Protein AF-A0A967B4G8-F1 (afdb_monomer)

InterPro domains:
  IPR003646 SH3-like domain, bacterial-type [PF08239] (45-103)
  IPR003646 SH3-like domain, bacterial-type [PS51781] (33-106)
  IPR003646 SH3-like domain, bacterial-type [SM00287] (33-106)
  IPR058593 ARB_07466-like, C-terminal domain [PF26571] (144-253)

Structure (mmCIF, N/CA/C/O backbone):
data_AF-A0A967B4G8-F1
#
_entry.id   AF-A0A967B4G8-F1
#
loop_
_atom_site.group_PDB
_atom_site.id
_atom_site.type_symbol
_atom_site.label_atom_id
_atom_site.label_alt_id
_atom_site.label_comp_id
_atom_site.label_asym_id
_atom_site.label_entity_id
_atom_site.label_seq_id
_atom_site.pdbx_PDB_ins_code
_atom_site.Cartn_x
_atom_site.Cartn_y
_atom_site.Cartn_z
_atom_site.occupancy
_atom_site.B_iso_or_equiv
_atom_site.auth_seq_id
_atom_site.auth_comp_id
_atom_site.auth_asym_id
_atom_site.auth_atom_id
_atom_site.pdbx_PDB_model_num
ATOM 1 N N . MET A 1 1 ? -25.244 -82.924 38.273 1.00 38.47 1 MET A N 1
ATOM 2 C CA . MET A 1 1 ? -24.419 -83.213 37.078 1.00 38.47 1 MET A CA 1
ATOM 3 C C . MET A 1 1 ? -24.627 -82.095 36.061 1.00 38.47 1 MET A C 1
ATOM 5 O O . MET A 1 1 ? -25.769 -81.715 35.882 1.00 38.47 1 MET A O 1
ATOM 9 N N . ARG A 1 2 ? -23.521 -81.562 35.507 1.00 45.03 2 ARG A N 1
ATOM 10 C CA . ARG A 1 2 ? -23.301 -80.874 34.205 1.00 45.03 2 ARG A CA 1
ATOM 11 C C . ARG A 1 2 ? -24.526 -80.182 33.558 1.00 45.03 2 ARG A C 1
ATOM 13 O O . ARG A 1 2 ? -25.515 -80.826 33.273 1.00 45.03 2 ARG A O 1
ATOM 20 N N . SER A 1 3 ? -24.469 -78.909 33.172 1.00 37.00 3 SER A N 1
ATOM 21 C CA . SER A 1 3 ? -23.565 -78.461 32.108 1.00 37.00 3 SER A CA 1
ATOM 22 C C . SER A 1 3 ? -23.432 -76.934 32.052 1.00 37.00 3 SER A C 1
ATOM 24 O O . SER A 1 3 ? -24.399 -76.193 32.215 1.00 37.00 3 SER A O 1
ATOM 26 N N . ILE A 1 4 ? -22.201 -76.491 31.800 1.00 47.12 4 ILE A N 1
ATOM 27 C CA . ILE A 1 4 ? -21.778 -75.106 31.604 1.00 47.12 4 ILE A CA 1
ATOM 28 C C . ILE A 1 4 ? -21.820 -74.778 30.107 1.00 47.12 4 ILE A C 1
ATOM 30 O O . ILE A 1 4 ? -21.282 -75.523 29.295 1.00 47.12 4 ILE A O 1
ATOM 34 N N . LYS A 1 5 ? -22.430 -73.623 29.813 1.00 46.50 5 LYS A N 1
ATOM 35 C CA . LYS A 1 5 ? -22.153 -72.614 28.770 1.00 46.50 5 LYS A CA 1
ATOM 36 C C . LYS A 1 5 ? -21.350 -73.044 27.532 1.00 46.50 5 LYS A C 1
ATOM 38 O O . LYS A 1 5 ? -20.190 -73.424 27.654 1.00 46.50 5 LYS A O 1
ATOM 43 N N . LYS A 1 6 ? -21.892 -72.714 26.352 1.00 47.84 6 LYS A N 1
ATOM 44 C CA . LYS A 1 6 ? -21.193 -72.015 25.251 1.00 47.84 6 LYS A CA 1
ATOM 45 C C . LYS A 1 6 ? -22.187 -71.737 24.120 1.00 47.84 6 LYS A C 1
ATOM 47 O O . LYS A 1 6 ? -22.587 -72.666 23.431 1.00 47.84 6 LYS A O 1
ATOM 52 N N . THR A 1 7 ? -22.513 -70.468 23.891 1.00 45.28 7 THR A N 1
ATOM 53 C CA . THR A 1 7 ? -23.057 -70.044 22.596 1.00 45.28 7 THR A CA 1
ATOM 54 C C . THR A 1 7 ? -22.181 -68.922 22.068 1.00 45.28 7 THR A C 1
ATOM 56 O O . THR A 1 7 ? -22.032 -67.876 22.699 1.00 45.28 7 THR A O 1
ATOM 59 N N . LEU A 1 8 ? -21.530 -69.237 20.951 1.00 41.16 8 LEU A N 1
ATOM 60 C CA . LEU A 1 8 ? -20.730 -68.362 20.110 1.00 41.16 8 LEU A CA 1
ATOM 61 C C . LEU A 1 8 ? -21.561 -67.165 19.635 1.00 41.16 8 LEU A C 1
ATOM 63 O O . LEU A 1 8 ? -22.723 -67.312 19.261 1.00 41.16 8 LEU A O 1
ATOM 67 N N . ALA A 1 9 ? -20.916 -66.005 19.592 1.00 43.62 9 ALA A N 1
ATOM 68 C CA . ALA A 1 9 ? -21.356 -64.868 18.803 1.00 43.62 9 ALA A CA 1
ATOM 69 C C . ALA A 1 9 ? -21.251 -65.188 17.302 1.00 43.62 9 ALA A C 1
ATOM 71 O O . ALA A 1 9 ? -20.251 -65.766 16.880 1.00 43.62 9 ALA A O 1
ATOM 72 N N . LEU A 1 10 ? -22.215 -64.732 16.499 1.00 34.00 10 LEU A N 1
ATOM 73 C CA . LEU A 1 10 ? -21.935 -64.221 15.159 1.00 34.00 10 LEU A CA 1
ATOM 74 C C . LEU A 1 10 ? -23.014 -63.217 14.727 1.00 34.00 10 LEU A C 1
ATOM 76 O O . LEU A 1 10 ? -24.196 -63.342 15.027 1.00 34.00 10 LEU A O 1
ATOM 80 N N . THR A 1 11 ? -22.514 -62.184 14.075 1.00 43.22 11 THR A N 1
ATOM 81 C CA . THR A 1 11 ? -23.080 -60.893 13.692 1.00 43.22 11 THR A CA 1
ATOM 82 C C . THR A 1 11 ? -24.107 -60.946 12.564 1.00 43.22 11 THR A C 1
ATOM 84 O O . THR A 1 11 ? -23.865 -61.636 11.580 1.00 43.22 11 THR A O 1
ATOM 87 N N . VAL A 1 12 ? -25.111 -60.061 12.604 1.00 38.59 12 VAL A N 1
ATOM 88 C CA . VAL A 1 12 ? -25.602 -59.362 11.401 1.00 38.59 12 VAL A CA 1
ATOM 89 C C . VAL A 1 12 ? -25.871 -57.897 11.750 1.00 38.59 12 VAL A C 1
ATOM 91 O O . VAL A 1 12 ? -26.665 -57.575 12.631 1.00 38.59 12 VAL A O 1
ATOM 94 N N . SER A 1 13 ? -25.156 -57.022 11.049 1.00 45.03 13 SER A N 1
ATOM 95 C CA . SER A 1 13 ? -25.297 -55.572 11.052 1.00 45.03 13 SER A CA 1
ATOM 96 C C . SER A 1 13 ? -26.672 -55.156 10.527 1.00 45.03 13 SER A C 1
ATOM 98 O O . SER A 1 13 ? -27.013 -55.446 9.384 1.00 45.03 13 SER A O 1
ATOM 100 N N . GLY A 1 14 ? -27.435 -54.429 11.342 1.00 34.59 14 GLY A N 1
ATOM 101 C CA . GLY A 1 14 ? -28.634 -53.707 10.924 1.00 34.59 14 GLY A CA 1
ATOM 102 C C . GLY A 1 14 ? -28.467 -52.231 11.261 1.00 34.59 14 GLY A C 1
ATOM 103 O O . GLY A 1 14 ? -28.489 -51.856 12.431 1.00 34.59 14 GLY A O 1
ATOM 104 N N . ALA A 1 15 ? -28.246 -51.402 10.242 1.00 41.59 15 ALA A N 1
ATOM 105 C CA . ALA A 1 15 ? -28.186 -49.954 10.376 1.00 41.59 15 ALA A CA 1
ATOM 106 C C . ALA A 1 15 ? -29.565 -49.415 10.791 1.00 41.59 15 ALA A C 1
ATOM 108 O O . ALA A 1 15 ? -30.517 -49.465 10.015 1.00 41.59 15 ALA A O 1
ATOM 109 N N . ALA A 1 16 ? -29.669 -48.891 12.012 1.00 40.31 16 ALA A N 1
ATOM 110 C CA . ALA A 1 16 ? -30.830 -48.125 12.437 1.00 40.31 16 ALA A CA 1
ATOM 111 C C . ALA A 1 16 ? -30.715 -46.702 11.875 1.00 40.31 16 ALA A C 1
ATOM 113 O O . ALA A 1 16 ? -29.896 -45.899 12.326 1.00 40.31 16 ALA A O 1
ATOM 114 N N . VAL A 1 17 ? -31.544 -46.394 10.877 1.00 41.72 17 VAL A N 1
ATOM 115 C CA . VAL A 1 17 ? -31.813 -45.019 10.454 1.00 41.72 17 VAL A CA 1
ATOM 116 C C . VAL A 1 17 ? -32.619 -44.358 11.567 1.00 41.72 17 VAL A C 1
ATOM 118 O O . VAL A 1 17 ? -33.819 -44.582 11.699 1.00 41.72 17 VAL A O 1
ATOM 121 N N . VAL A 1 18 ? -31.953 -43.554 12.393 1.00 42.25 18 VAL A N 1
ATOM 122 C CA . VAL A 1 18 ? -32.632 -42.646 13.319 1.00 42.25 18 VAL A CA 1
ATOM 123 C C . VAL A 1 18 ? -32.950 -41.369 12.550 1.00 42.25 18 VAL A C 1
ATOM 125 O O . VAL A 1 18 ? -32.092 -40.509 12.355 1.00 42.25 18 VAL A O 1
ATOM 128 N N . THR A 1 19 ? -34.198 -41.233 12.108 1.00 46.41 19 THR A N 1
ATOM 129 C CA . THR A 1 19 ? -34.785 -39.941 11.738 1.00 46.41 19 THR A CA 1
ATOM 130 C C . THR A 1 19 ? -34.973 -39.113 13.006 1.00 46.41 19 THR A C 1
ATOM 132 O O . THR A 1 19 ? -36.032 -39.124 13.628 1.00 46.41 19 THR A O 1
ATOM 135 N N . GLY A 1 20 ? -33.912 -38.420 13.410 1.00 39.16 20 GLY A N 1
ATOM 136 C CA . GLY A 1 20 ? -33.937 -37.377 14.426 1.00 39.16 20 GLY A CA 1
ATOM 137 C C . GLY A 1 20 ? -33.528 -36.068 13.774 1.00 39.16 20 GLY A C 1
ATOM 138 O O . GLY A 1 20 ? -32.352 -35.867 13.481 1.00 39.16 20 GLY A O 1
ATOM 139 N N . GLY A 1 21 ? -34.502 -35.195 13.517 1.00 42.53 21 GLY A N 1
ATOM 140 C CA . GLY A 1 21 ? -34.266 -33.835 13.052 1.00 42.53 21 GLY A CA 1
ATOM 141 C C . GLY A 1 21 ? -33.498 -33.042 14.103 1.00 42.53 21 GLY A C 1
ATOM 142 O O . GLY A 1 21 ? -34.086 -32.366 14.940 1.00 42.53 21 GLY A O 1
ATOM 143 N N . ILE A 1 22 ? -32.172 -33.105 14.046 1.00 45.44 22 ILE A N 1
ATOM 144 C CA . ILE A 1 22 ? -31.335 -32.035 14.564 1.00 45.44 22 ILE A CA 1
ATOM 145 C C . ILE A 1 22 ? -31.568 -30.842 13.647 1.00 45.44 22 ILE A C 1
ATOM 147 O O . ILE A 1 22 ? -31.036 -30.766 12.541 1.00 45.44 22 ILE A O 1
ATOM 151 N N . VAL A 1 23 ? -32.382 -29.896 14.112 1.00 42.31 23 VAL A N 1
ATOM 152 C CA . VAL A 1 23 ? -32.256 -28.510 13.674 1.00 42.31 23 VAL A CA 1
ATOM 153 C C . VAL A 1 23 ? -30.869 -28.088 14.142 1.00 42.31 23 VAL A C 1
ATOM 155 O O . VAL A 1 23 ? -30.682 -27.599 15.255 1.00 42.31 23 VAL A O 1
ATOM 158 N N . GLY A 1 24 ? -29.866 -28.379 13.315 1.00 35.72 24 GLY A N 1
ATOM 159 C CA . GLY A 1 24 ? -28.578 -27.731 13.382 1.00 35.72 24 GLY A CA 1
ATOM 160 C C . GLY A 1 24 ? -28.852 -26.265 13.124 1.00 35.72 24 GLY A C 1
ATOM 161 O O . GLY A 1 24 ? -28.840 -25.806 11.988 1.00 35.72 24 GLY A O 1
ATOM 162 N N . VAL A 1 25 ? -29.158 -25.520 14.184 1.00 35.69 25 VAL A N 1
ATOM 163 C CA . VAL A 1 25 ? -28.784 -24.119 14.211 1.00 35.69 25 VAL A CA 1
ATOM 164 C C . VAL A 1 25 ? -27.275 -24.143 14.063 1.00 35.69 25 VAL A C 1
ATOM 166 O O . VAL A 1 25 ? -26.545 -24.345 15.033 1.00 35.69 25 VAL A O 1
ATOM 169 N N . ASP A 1 26 ? -26.821 -24.016 12.818 1.00 34.03 26 ASP A N 1
ATOM 170 C CA . ASP A 1 26 ? -25.484 -23.563 12.504 1.00 34.03 26 ASP A CA 1
ATOM 171 C C . ASP A 1 26 ? -25.330 -22.246 13.260 1.00 34.03 26 ASP A C 1
ATOM 173 O O . ASP A 1 26 ? -25.699 -21.165 12.795 1.00 34.03 26 ASP A O 1
ATOM 177 N N . MET A 1 27 ? -24.837 -22.340 14.494 1.00 35.19 27 MET A N 1
ATOM 178 C CA . MET A 1 27 ? -24.219 -21.238 15.195 1.00 35.19 27 MET A CA 1
ATOM 179 C C . MET A 1 27 ? -23.031 -20.896 14.320 1.00 35.19 27 MET A C 1
ATOM 181 O O . MET A 1 27 ? -21.948 -21.449 14.498 1.00 35.19 27 MET A O 1
ATOM 185 N N . ALA A 1 28 ? -23.277 -20.054 13.315 1.00 35.66 28 ALA A N 1
ATOM 186 C CA . ALA A 1 28 ? -22.270 -19.499 12.447 1.00 35.66 28 ALA A CA 1
ATOM 187 C C . ALA A 1 28 ? -21.226 -18.907 13.382 1.00 35.66 28 ALA A C 1
ATOM 189 O O . ALA A 1 28 ? -21.419 -17.833 13.959 1.00 35.66 28 ALA A O 1
ATOM 190 N N . THR A 1 29 ? -20.146 -19.655 13.601 1.00 38.34 29 THR A N 1
ATOM 191 C CA . THR A 1 29 ? -18.985 -19.176 14.321 1.00 38.34 29 THR A CA 1
ATOM 192 C C . THR A 1 29 ? -18.537 -17.999 13.490 1.00 38.34 29 THR A C 1
ATOM 194 O O . THR A 1 29 ? -18.081 -18.129 12.356 1.00 38.34 29 THR A O 1
ATOM 197 N N . SER A 1 30 ? -18.852 -16.808 13.991 1.00 45.19 30 SER A N 1
ATOM 198 C CA . SER A 1 30 ? -18.597 -15.570 13.291 1.00 45.19 30 SER A CA 1
ATOM 199 C C . SER A 1 30 ? -17.095 -15.510 13.075 1.00 45.19 30 SER A C 1
ATOM 201 O O . SER A 1 30 ? -16.360 -15.200 14.012 1.00 45.19 30 SER A O 1
ATOM 203 N N . GLN A 1 31 ? -16.661 -15.875 11.867 1.00 42.78 31 GLN A N 1
ATOM 204 C CA . GLN A 1 31 ? -15.260 -15.901 11.481 1.00 42.78 31 GLN A CA 1
ATOM 205 C C . GLN A 1 31 ? -14.638 -14.570 11.893 1.00 42.78 31 GLN A C 1
ATOM 207 O O . GLN A 1 31 ? -15.185 -13.498 11.595 1.00 42.78 31 GLN A O 1
ATOM 212 N N . ALA A 1 32 ? -13.544 -14.658 12.649 1.00 51.09 32 ALA A N 1
ATOM 213 C CA . ALA A 1 32 ? -12.793 -13.505 13.101 1.00 51.09 32 ALA A CA 1
ATOM 214 C C . ALA A 1 32 ? -12.441 -12.638 11.898 1.00 51.09 32 ALA A C 1
ATOM 216 O O . ALA A 1 32 ? -11.832 -13.097 10.934 1.00 51.09 32 ALA A O 1
ATOM 217 N N . ALA A 1 33 ? -12.841 -11.377 11.945 1.00 63.97 33 ALA A N 1
ATOM 218 C CA . ALA A 1 33 ? -12.753 -10.494 10.802 1.00 63.97 33 ALA A CA 1
ATOM 219 C C . ALA A 1 33 ? -11.432 -9.690 10.798 1.00 63.97 33 ALA A C 1
ATOM 221 O O . ALA A 1 33 ? -11.273 -8.756 10.011 1.00 63.97 33 ALA A O 1
ATOM 222 N N . GLY A 1 34 ? -10.483 -10.057 11.668 1.00 76.12 34 GLY A N 1
ATOM 223 C CA . GLY A 1 34 ? -9.170 -9.442 11.813 1.00 76.12 34 GLY A CA 1
ATOM 224 C C . GLY A 1 34 ? -8.487 -9.773 13.142 1.00 76.12 34 GLY A C 1
ATOM 225 O O . GLY A 1 34 ? -9.066 -10.420 14.015 1.00 76.12 34 GLY A O 1
ATOM 226 N N . SER A 1 35 ? -7.262 -9.281 13.321 1.00 82.75 35 SER A N 1
ATOM 227 C CA . SER A 1 35 ? -6.535 -9.321 14.594 1.00 82.75 35 SER A CA 1
ATOM 228 C C . SER A 1 35 ? -5.819 -7.997 14.849 1.00 82.75 35 SER A C 1
ATOM 230 O O . SER A 1 35 ? -5.481 -7.286 13.904 1.00 82.75 35 SER A O 1
ATOM 232 N N . GLY A 1 36 ? -5.539 -7.695 16.112 1.00 83.94 36 GLY A N 1
ATOM 233 C CA . GLY A 1 36 ? -4.737 -6.542 16.513 1.00 83.94 36 GLY A CA 1
ATOM 234 C C . GLY A 1 36 ? -3.874 -6.842 17.733 1.00 83.94 36 GLY A C 1
ATOM 235 O O . GLY A 1 36 ? -4.050 -7.865 18.392 1.00 83.94 36 GLY A O 1
ATOM 236 N N . THR A 1 37 ? -2.943 -5.945 18.039 1.00 88.31 37 THR A N 1
ATOM 237 C CA . THR A 1 37 ? -2.074 -6.042 19.219 1.00 88.31 37 THR A CA 1
ATOM 238 C C . THR A 1 37 ? -2.326 -4.854 20.133 1.00 88.31 37 THR A C 1
ATOM 240 O O . THR A 1 37 ? -2.260 -3.709 19.688 1.00 88.31 37 THR A O 1
ATOM 243 N N . VAL A 1 38 ? -2.593 -5.107 21.414 1.00 91.12 38 VAL A N 1
ATOM 244 C CA . VAL A 1 38 ? -2.814 -4.055 22.414 1.00 91.12 38 VAL A CA 1
ATOM 245 C C . VAL A 1 38 ? -1.572 -3.175 22.525 1.00 91.12 38 VAL A C 1
ATOM 247 O O . VAL A 1 38 ? -0.470 -3.649 22.800 1.00 91.12 38 VAL A O 1
ATOM 250 N N . HIS A 1 39 ? -1.763 -1.879 22.323 1.00 86.06 39 HIS A N 1
ATOM 251 C CA . HIS A 1 39 ? -0.730 -0.863 22.383 1.00 86.06 39 HIS A CA 1
ATOM 252 C C . HIS A 1 39 ? -1.182 0.233 23.345 1.00 86.06 39 HIS A C 1
ATOM 254 O O . HIS A 1 39 ? -2.075 1.017 23.044 1.00 86.06 39 HIS A O 1
ATOM 260 N N . THR A 1 40 ? -0.585 0.258 24.531 1.00 84.88 40 THR A N 1
ATOM 261 C CA . THR A 1 40 ? -0.918 1.160 25.640 1.00 84.88 40 THR A CA 1
ATOM 262 C C . THR A 1 40 ? 0.333 1.867 26.151 1.00 84.88 40 THR A C 1
ATOM 264 O O . THR A 1 40 ? 1.463 1.388 25.996 1.00 84.88 40 THR A O 1
ATOM 267 N N . VAL A 1 41 ? 0.132 3.045 26.747 1.00 77.44 41 VAL A N 1
ATOM 268 C CA . VAL A 1 41 ? 1.190 3.742 27.499 1.00 77.44 41 VAL A CA 1
ATOM 269 C C . VAL A 1 41 ? 1.237 3.261 28.945 1.00 77.44 41 VAL A C 1
ATOM 271 O O . VAL A 1 41 ? 2.319 3.117 29.501 1.00 77.44 41 VAL A O 1
ATOM 274 N N . ARG A 1 42 ? 0.076 2.964 29.538 1.00 83.38 42 ARG A N 1
ATOM 275 C CA . ARG A 1 42 ? -0.047 2.363 30.868 1.00 83.38 42 ARG A CA 1
ATOM 276 C C . ARG A 1 42 ? -0.904 1.115 30.780 1.00 83.38 42 ARG A C 1
ATOM 278 O O . ARG A 1 42 ? -1.938 1.132 30.112 1.00 83.38 42 ARG A O 1
ATOM 285 N N . ASP A 1 43 ? -0.463 0.068 31.461 1.00 82.19 43 ASP A N 1
ATOM 286 C CA . ASP A 1 43 ? -1.203 -1.180 31.559 1.00 82.19 43 ASP A CA 1
ATOM 287 C C . ASP A 1 43 ? -2.104 -1.224 32.793 1.00 82.19 43 ASP A C 1
ATOM 289 O O . ASP A 1 43 ? -1.748 -0.648 33.823 1.00 82.19 43 ASP A O 1
ATOM 293 N N . PRO A 1 44 ? -3.235 -1.950 32.714 1.00 90.19 44 PRO A N 1
ATOM 294 C CA . PRO A 1 44 ? -3.766 -2.648 31.532 1.00 90.19 44 PRO A CA 1
ATOM 295 C C . PRO A 1 44 ? -4.753 -1.802 30.692 1.00 90.19 44 PRO A C 1
ATOM 297 O O . PRO A 1 44 ? -5.356 -0.848 31.181 1.00 90.19 44 PRO A O 1
ATOM 300 N N . LEU A 1 45 ? -5.015 -2.212 29.442 1.00 94.88 45 LEU A N 1
ATOM 301 C CA . LEU A 1 45 ? -6.160 -1.739 28.653 1.00 94.88 45 LEU A CA 1
ATOM 302 C C . LEU A 1 45 ? -7.462 -2.339 29.199 1.00 94.88 45 LEU A C 1
ATOM 304 O O . LEU A 1 45 ? -7.649 -3.556 29.173 1.00 94.88 45 LEU A O 1
ATOM 308 N N . THR A 1 46 ? -8.395 -1.500 29.649 1.00 97.00 46 THR A N 1
ATOM 309 C CA . THR A 1 46 ? -9.712 -1.961 30.112 1.00 97.00 46 THR A CA 1
ATOM 310 C C . THR A 1 46 ? -10.581 -2.466 28.955 1.00 97.00 46 THR A C 1
ATOM 312 O O . THR A 1 46 ? -10.830 -1.737 27.994 1.00 97.00 46 THR A O 1
ATOM 315 N N . VAL A 1 47 ? -11.133 -3.673 29.099 1.00 97.88 47 VAL A N 1
ATOM 316 C CA . VAL A 1 47 ? -12.173 -4.222 28.217 1.00 97.88 47 VAL A CA 1
ATOM 317 C C . VAL A 1 47 ? -13.543 -3.784 28.728 1.00 97.88 47 VAL A C 1
ATOM 319 O O . VAL A 1 47 ? -13.856 -3.920 29.911 1.00 97.88 47 VAL A O 1
ATOM 322 N N . ARG A 1 48 ? -14.373 -3.257 27.833 1.00 98.31 48 ARG A N 1
ATOM 323 C CA . ARG A 1 48 ? -15.663 -2.626 28.122 1.00 98.31 48 ARG A CA 1
ATOM 324 C C . ARG A 1 48 ? -16.831 -3.470 27.615 1.00 98.31 48 ARG A C 1
ATOM 326 O O . ARG A 1 48 ? -16.715 -4.148 26.597 1.00 98.31 48 ARG A O 1
ATOM 333 N N . ALA A 1 49 ? -17.965 -3.417 28.313 1.00 95.56 49 ALA A N 1
ATOM 334 C CA . ALA A 1 49 ? -19.177 -4.146 27.928 1.00 95.56 49 ALA A CA 1
ATOM 335 C C . ALA A 1 49 ? -19.835 -3.598 26.646 1.00 95.56 49 ALA A C 1
ATOM 337 O O . ALA A 1 49 ? -20.489 -4.335 25.908 1.00 95.56 49 ALA A O 1
ATOM 338 N N . LYS A 1 50 ? -19.668 -2.296 26.390 1.00 96.12 50 LYS A N 1
ATOM 339 C CA . LYS A 1 50 ? -20.203 -1.548 25.240 1.00 96.12 50 LYS A CA 1
ATOM 340 C C . LYS A 1 50 ? -19.100 -0.637 24.665 1.00 96.12 50 LYS A C 1
ATOM 342 O O . LYS A 1 50 ? -18.107 -0.410 25.357 1.00 96.12 50 LYS A O 1
ATOM 347 N N . PRO A 1 51 ? -19.248 -0.080 23.445 1.00 96.25 51 PRO A N 1
ATOM 348 C CA . PRO A 1 51 ? -18.244 0.792 22.821 1.00 96.25 51 PRO A CA 1
ATOM 349 C C . PRO A 1 51 ? -18.205 2.212 23.436 1.00 96.25 51 PRO A C 1
ATOM 351 O O . PRO A 1 51 ? -18.436 3.228 22.782 1.00 96.25 51 PRO A O 1
ATOM 354 N N . THR A 1 52 ? -17.962 2.283 24.742 1.00 96.31 52 THR A N 1
ATOM 355 C CA . THR A 1 52 ? -17.830 3.512 25.534 1.00 96.31 52 THR A CA 1
ATOM 356 C C . THR A 1 52 ? -17.066 3.219 26.824 1.00 96.31 52 THR A C 1
ATOM 358 O O . THR A 1 52 ? -17.234 2.157 27.437 1.00 96.31 52 THR A O 1
ATOM 361 N N . THR A 1 53 ? -16.243 4.173 27.264 1.00 96.00 53 THR A N 1
ATOM 362 C CA . THR A 1 53 ? -15.495 4.089 28.525 1.00 96.00 53 THR A CA 1
ATOM 363 C C . THR A 1 53 ? -16.398 4.207 29.752 1.00 96.00 53 THR A C 1
ATOM 365 O O . THR A 1 53 ? -15.999 3.756 30.820 1.00 96.00 53 THR A O 1
ATOM 368 N N . HIS A 1 54 ? -17.624 4.719 29.603 1.00 96.25 54 HIS A N 1
ATOM 369 C CA . HIS A 1 54 ? -18.624 4.782 30.676 1.00 96.25 54 HIS A CA 1
ATOM 370 C C . HIS A 1 54 ? -19.319 3.443 30.938 1.00 96.25 54 HIS A C 1
ATOM 372 O O . HIS A 1 54 ? -20.010 3.284 31.940 1.00 96.25 54 HIS A O 1
ATOM 378 N N . SER A 1 55 ? -19.156 2.460 30.050 1.00 97.06 55 SER A N 1
ATOM 379 C CA . SER A 1 55 ? -19.733 1.139 30.279 1.00 97.06 55 SER A CA 1
ATOM 380 C C . SER A 1 55 ? -18.901 0.318 31.262 1.00 97.06 55 SER A C 1
ATOM 382 O O . SER A 1 55 ? -17.694 0.532 31.443 1.00 97.06 55 SER A O 1
ATOM 384 N N . ARG A 1 56 ? -19.572 -0.665 31.870 1.00 97.12 56 ARG A N 1
ATOM 385 C CA . ARG A 1 56 ? -18.983 -1.612 32.816 1.00 97.12 56 ARG A CA 1
ATOM 386 C C . ARG A 1 56 ? -17.683 -2.207 32.266 1.00 97.12 56 ARG A C 1
ATOM 388 O O . ARG A 1 56 ? -17.637 -2.665 31.121 1.00 97.12 56 ARG A O 1
ATOM 395 N N . ALA A 1 57 ? -16.642 -2.209 33.095 1.00 97.69 57 ALA A N 1
ATOM 396 C CA . ALA A 1 57 ? -15.420 -2.951 32.826 1.00 97.69 57 ALA A CA 1
ATOM 397 C C . ALA A 1 57 ? -15.700 -4.455 32.969 1.00 97.69 57 ALA A C 1
ATOM 399 O O . ALA A 1 57 ? -16.276 -4.891 33.962 1.00 97.69 57 ALA A O 1
ATOM 400 N N . VAL A 1 58 ? -15.323 -5.239 31.963 1.00 96.69 58 VAL A N 1
ATOM 401 C CA . VAL A 1 58 ? -15.564 -6.696 31.893 1.00 96.69 58 VAL A CA 1
ATOM 402 C C . VAL A 1 58 ? -14.269 -7.493 31.722 1.00 96.69 58 VAL A C 1
ATOM 404 O O . VAL A 1 58 ? -14.295 -8.697 31.477 1.00 96.69 58 VAL A O 1
ATOM 407 N N . GLY A 1 59 ? -13.124 -6.817 31.807 1.00 96.75 59 GLY A N 1
ATOM 408 C CA . GLY A 1 59 ? -11.810 -7.433 31.722 1.00 96.75 59 GLY A CA 1
ATOM 409 C C . GLY A 1 59 ? -10.699 -6.410 31.528 1.00 96.75 59 GLY A C 1
ATOM 410 O O . GLY A 1 59 ? -10.931 -5.199 31.493 1.00 96.75 59 GLY A O 1
ATOM 411 N N . ALA A 1 60 ? -9.487 -6.923 31.366 1.00 96.12 60 ALA A N 1
ATOM 412 C CA . ALA A 1 60 ? -8.274 -6.146 31.183 1.00 96.12 60 ALA A CA 1
ATOM 413 C C . ALA A 1 60 ? -7.311 -6.908 30.260 1.00 96.12 60 ALA A C 1
ATOM 415 O O . ALA A 1 60 ? -7.267 -8.137 30.300 1.00 96.12 60 ALA A O 1
ATOM 416 N N . LEU A 1 61 ? -6.556 -6.190 29.429 1.00 95.50 61 LEU A N 1
ATOM 417 C CA . LEU A 1 61 ? -5.528 -6.747 28.546 1.00 95.50 61 LEU A CA 1
ATOM 418 C C . LEU A 1 61 ? -4.205 -6.017 28.775 1.00 95.50 61 LEU A C 1
ATOM 420 O O . LEU A 1 61 ? -4.185 -4.793 28.869 1.00 95.50 61 LEU A O 1
ATOM 424 N N . ARG A 1 62 ? -3.096 -6.753 28.845 1.00 94.81 62 ARG A N 1
ATOM 425 C CA . ARG A 1 62 ? -1.750 -6.166 28.959 1.00 94.81 62 ARG A CA 1
ATOM 426 C C . ARG A 1 62 ? -1.257 -5.663 27.601 1.00 94.81 62 ARG A C 1
ATOM 428 O O . ARG A 1 62 ? -1.705 -6.163 26.561 1.00 94.81 62 ARG A O 1
ATOM 435 N N . LYS A 1 63 ? -0.299 -4.740 27.587 1.00 90.00 63 LYS A N 1
ATOM 436 C CA . LYS A 1 63 ? 0.425 -4.334 26.380 1.00 90.00 63 LYS A CA 1
ATOM 437 C C . LYS A 1 63 ? 1.000 -5.553 25.668 1.00 90.00 63 LYS A C 1
ATOM 439 O O . LYS A 1 63 ? 1.467 -6.496 26.299 1.00 90.00 63 LYS A O 1
ATOM 444 N N . GLY A 1 64 ? 0.945 -5.546 24.341 1.00 83.00 64 GLY A N 1
ATOM 445 C CA . GLY A 1 64 ? 1.424 -6.648 23.509 1.00 83.00 64 GLY A CA 1
ATOM 446 C C . GLY A 1 64 ? 0.452 -7.826 23.394 1.00 83.00 64 GLY A C 1
ATOM 447 O O . GLY A 1 64 ? 0.684 -8.706 22.568 1.00 83.00 64 GLY A O 1
ATOM 448 N 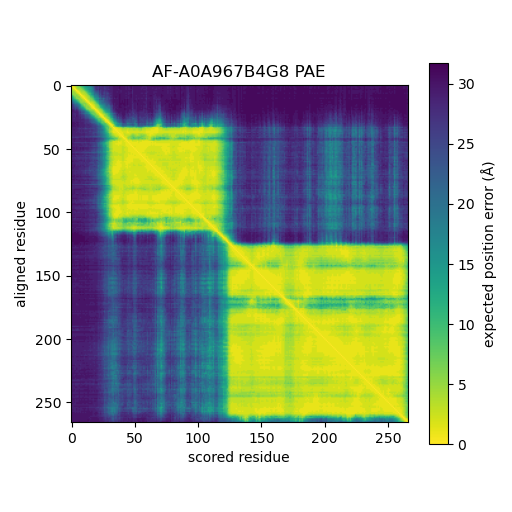N . THR A 1 65 ? -0.655 -7.845 24.149 1.00 89.50 65 THR A N 1
ATOM 449 C CA . THR A 1 65 ? -1.667 -8.905 24.014 1.00 89.50 65 THR A CA 1
ATOM 450 C C . THR A 1 65 ? -2.251 -8.888 22.603 1.00 89.50 65 THR A C 1
ATOM 452 O O . THR A 1 65 ? -2.745 -7.855 22.147 1.00 89.50 65 THR A O 1
ATOM 455 N N . LYS A 1 66 ? -2.226 -10.032 21.915 1.00 85.56 66 LYS A N 1
ATOM 456 C CA . LYS A 1 66 ? -2.918 -10.199 20.633 1.00 85.56 66 LYS A CA 1
ATOM 457 C C . LYS A 1 66 ? -4.409 -10.419 20.876 1.00 85.56 66 LYS A C 1
ATOM 459 O O . LYS A 1 66 ? -4.789 -1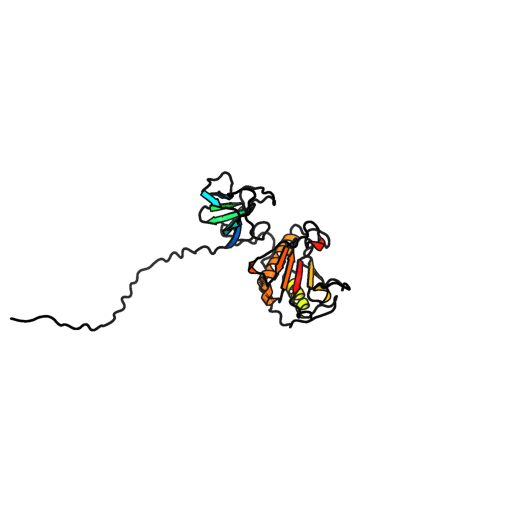1.236 21.710 1.00 85.56 66 LYS A O 1
ATOM 464 N N . VAL A 1 67 ? -5.246 -9.702 20.135 1.00 87.75 67 VAL A N 1
ATOM 465 C CA . VAL A 1 67 ? -6.705 -9.818 20.182 1.00 87.75 67 VAL A CA 1
ATOM 466 C C . VAL A 1 67 ? -7.262 -10.215 18.828 1.00 87.75 67 VAL A C 1
ATOM 468 O O . VAL A 1 67 ? -6.861 -9.696 17.786 1.00 87.75 67 VAL A O 1
ATOM 471 N N . THR A 1 68 ? -8.237 -11.112 18.863 1.00 85.31 68 THR A N 1
ATOM 472 C CA . THR A 1 68 ? -9.107 -11.413 17.730 1.00 85.31 68 THR A CA 1
ATOM 473 C C . THR A 1 68 ? -10.178 -10.332 17.632 1.00 85.31 68 THR A C 1
ATOM 475 O O . THR A 1 68 ? -10.828 -10.028 18.630 1.00 85.31 68 THR A O 1
ATOM 478 N N . ILE A 1 69 ? -10.378 -9.755 16.447 1.00 88.19 69 ILE A N 1
ATOM 479 C CA . ILE A 1 69 ? -11.351 -8.683 16.208 1.00 88.19 69 ILE A CA 1
ATOM 480 C C . ILE A 1 69 ? -12.468 -9.230 15.323 1.00 88.19 69 ILE A C 1
ATOM 482 O O . ILE A 1 69 ? -12.280 -9.520 14.143 1.00 88.19 69 ILE A O 1
ATOM 486 N N . TYR A 1 70 ? -13.655 -9.378 15.902 1.00 82.62 70 TYR A N 1
ATOM 487 C CA . TYR A 1 70 ? -14.817 -9.948 15.220 1.00 82.62 70 TYR A CA 1
ATOM 488 C C . TYR A 1 70 ? -15.508 -8.938 14.302 1.00 82.62 70 TYR A C 1
ATOM 490 O O . TYR A 1 70 ? -16.053 -9.308 13.263 1.00 82.62 70 TYR A O 1
ATOM 498 N N . CYS A 1 71 ? -15.519 -7.670 14.707 1.00 85.12 71 CYS A N 1
ATOM 499 C CA . CYS A 1 71 ? -16.116 -6.553 13.984 1.00 85.12 71 CYS A CA 1
ATOM 500 C C . CYS A 1 71 ? -15.758 -5.234 14.684 1.00 85.12 71 CYS A C 1
ATOM 502 O O . CYS A 1 71 ? -15.256 -5.235 15.810 1.00 85.12 71 CYS A O 1
ATOM 504 N N . GLN A 1 72 ? -16.052 -4.110 14.035 1.00 88.69 72 GLN A N 1
ATOM 505 C CA . GLN A 1 72 ? -15.856 -2.768 14.580 1.00 88.69 72 GLN A CA 1
ATOM 506 C C . GLN A 1 72 ? -17.174 -2.000 14.690 1.00 88.69 72 GLN A C 1
ATOM 508 O O . GLN A 1 72 ? -18.116 -2.227 13.934 1.00 88.69 72 GLN A O 1
ATOM 513 N N . GLN A 1 73 ? -17.254 -1.059 15.626 1.00 90.00 73 GLN A N 1
ATOM 514 C CA . GLN A 1 73 ? -18.417 -0.185 15.780 1.00 90.00 73 GLN A CA 1
ATOM 515 C C . GLN A 1 73 ? -17.986 1.231 16.162 1.00 90.00 73 GLN A C 1
ATOM 517 O O . GLN A 1 73 ? -16.975 1.425 16.836 1.00 90.00 73 GLN A O 1
ATOM 522 N N . ARG A 1 74 ? -18.748 2.237 15.714 1.00 90.75 74 ARG A N 1
ATOM 523 C CA . ARG A 1 74 ? -18.591 3.608 16.210 1.00 90.75 74 ARG A CA 1
ATOM 524 C C . ARG A 1 74 ? -19.111 3.694 17.645 1.00 90.75 74 ARG A C 1
ATOM 526 O O . ARG A 1 74 ? -20.169 3.160 17.963 1.00 90.75 74 ARG A O 1
ATOM 533 N N . GLY A 1 75 ? -18.369 4.391 18.487 1.00 91.69 75 GLY A N 1
ATOM 534 C CA . GLY A 1 75 ? -18.715 4.639 19.876 1.00 91.69 75 GLY A CA 1
ATOM 535 C C . GLY A 1 75 ? -18.118 5.949 20.362 1.00 91.69 75 GLY A C 1
ATOM 536 O O . GLY A 1 75 ? -17.787 6.831 19.566 1.00 91.69 75 GLY A O 1
ATOM 537 N N . GLN A 1 76 ? -17.947 6.064 21.676 1.00 96.44 76 GLN A N 1
ATOM 538 C CA . GLN A 1 76 ? -17.330 7.242 22.282 1.00 96.44 76 GLN A CA 1
ATOM 539 C C . GLN A 1 76 ? -15.949 7.524 21.674 1.00 96.44 76 GLN A C 1
ATOM 541 O O . GLN A 1 76 ? -15.157 6.601 21.467 1.00 96.44 76 GLN A O 1
ATOM 546 N N . ARG A 1 77 ? -15.642 8.804 21.426 1.00 92.88 77 ARG A N 1
ATOM 547 C CA . ARG A 1 77 ? -14.303 9.232 21.010 1.00 92.88 77 ARG A CA 1
ATOM 548 C C . ARG A 1 77 ? -13.311 8.997 22.146 1.00 92.88 77 ARG A C 1
ATOM 550 O O . ARG A 1 77 ? -13.503 9.501 23.247 1.00 92.88 77 ARG A O 1
ATOM 557 N N . VAL A 1 78 ? -12.236 8.279 21.860 1.00 92.31 78 VAL A N 1
ATOM 558 C CA . VAL A 1 78 ? -11.131 8.039 22.789 1.00 92.31 78 VAL A CA 1
ATOM 559 C C . VAL A 1 78 ? -9.867 8.633 22.191 1.00 92.31 78 VAL A C 1
ATOM 561 O O . VAL A 1 78 ? -9.593 8.457 21.003 1.00 92.31 78 VAL A O 1
ATOM 564 N N . THR A 1 79 ? -9.107 9.347 23.017 1.00 87.31 79 THR A N 1
ATOM 565 C CA . THR A 1 79 ? -7.818 9.934 22.648 1.00 87.31 79 THR A CA 1
ATOM 566 C C . THR A 1 79 ? -6.705 9.142 23.310 1.00 87.31 79 THR A C 1
ATOM 568 O O . THR A 1 79 ? -6.694 8.988 24.527 1.00 87.31 79 THR A O 1
ATOM 571 N N . SER A 1 80 ? -5.770 8.664 22.497 1.00 81.81 80 SER A N 1
ATOM 572 C CA . SER A 1 80 ? -4.494 8.110 22.939 1.00 81.81 80 SER A CA 1
ATOM 573 C C . SER A 1 80 ? -3.353 9.044 22.509 1.00 81.81 80 SER A C 1
ATOM 575 O O . SER A 1 80 ? -3.567 9.924 21.669 1.00 81.81 80 SER A O 1
ATOM 577 N N . PRO A 1 81 ? -2.121 8.819 22.990 1.00 83.12 81 PRO A N 1
ATOM 578 C CA . PRO A 1 81 ? -0.944 9.544 22.504 1.00 83.12 81 PRO A CA 1
ATOM 579 C C . PRO A 1 81 ? -0.652 9.381 21.003 1.00 83.12 81 PRO A C 1
ATOM 581 O O . PRO A 1 81 ? 0.084 10.184 20.442 1.00 83.12 81 PRO A O 1
ATOM 584 N N . TRP A 1 82 ? -1.237 8.384 20.327 1.00 74.31 82 TRP A N 1
ATOM 585 C CA . TRP A 1 82 ? -1.042 8.147 18.884 1.00 74.31 82 TRP A CA 1
ATOM 586 C C . TRP A 1 82 ? -2.179 8.686 18.011 1.00 74.31 82 TRP A C 1
ATOM 588 O O . TRP A 1 82 ? -2.192 8.481 16.793 1.00 74.31 82 TRP A O 1
ATOM 598 N N . GLY A 1 83 ? -3.134 9.377 18.633 1.00 76.94 83 GLY A N 1
ATOM 599 C CA . GLY A 1 83 ? -4.283 9.980 17.981 1.00 76.94 83 GLY A CA 1
ATOM 600 C C . GLY A 1 83 ? -5.598 9.592 18.641 1.00 76.94 83 GLY A C 1
ATOM 601 O O . GLY A 1 83 ? -5.663 8.800 19.587 1.00 76.94 83 GLY A O 1
ATOM 602 N N . SER A 1 84 ? -6.672 10.166 18.111 1.00 84.31 84 SER A N 1
ATOM 603 C CA . SER A 1 84 ? -8.024 9.906 18.582 1.00 84.31 84 SER A CA 1
ATOM 604 C C . SER A 1 84 ? -8.830 9.131 17.555 1.00 84.31 84 SER A C 1
ATOM 606 O O . SER A 1 84 ? -8.697 9.341 16.351 1.00 84.31 84 SER A O 1
ATOM 608 N N . THR A 1 85 ? -9.735 8.292 18.038 1.00 81.56 85 THR A N 1
ATOM 609 C CA . THR A 1 85 ? -10.666 7.543 17.196 1.00 81.56 85 THR A CA 1
ATOM 610 C C . THR A 1 85 ? -12.000 7.383 17.906 1.00 81.56 85 THR A C 1
ATOM 612 O O . THR A 1 85 ? -12.098 7.478 19.127 1.00 81.56 85 THR A O 1
ATOM 615 N N . THR A 1 86 ? -13.049 7.148 17.133 1.00 90.38 86 THR A N 1
ATOM 616 C CA . THR A 1 86 ? -14.360 6.708 17.634 1.00 90.38 86 THR A CA 1
ATOM 617 C C . THR A 1 86 ? -14.600 5.232 17.318 1.00 90.38 86 THR A C 1
ATOM 619 O O . THR A 1 86 ? -15.722 4.761 17.464 1.00 90.38 86 THR A O 1
ATOM 622 N N . TRP A 1 87 ? -13.613 4.525 16.763 1.00 91.38 87 TRP A N 1
ATOM 623 C CA . TRP A 1 87 ? -13.731 3.107 16.442 1.00 91.38 87 TRP A CA 1
ATOM 624 C C . TRP A 1 87 ? -13.456 2.252 17.678 1.00 91.38 87 TRP A C 1
ATOM 626 O O . TRP A 1 87 ? -12.533 2.517 18.446 1.00 91.38 87 TRP A O 1
ATOM 636 N N . TRP A 1 88 ? -14.293 1.238 17.860 1.00 94.44 88 TRP A N 1
ATOM 637 C CA . TRP A 1 88 ? -14.195 0.246 18.919 1.00 94.44 88 TRP A CA 1
ATOM 638 C C . TRP A 1 88 ? -14.188 -1.149 18.306 1.00 94.44 88 TRP A C 1
ATOM 640 O O . TRP A 1 88 ? -15.022 -1.448 17.448 1.00 94.44 88 TRP A O 1
ATOM 650 N N . ASP A 1 89 ? -13.279 -1.994 18.777 1.00 93.81 89 ASP A N 1
ATOM 651 C CA . ASP A 1 89 ? -13.096 -3.368 18.326 1.00 93.81 89 ASP A CA 1
ATOM 652 C C . ASP A 1 89 ? -13.874 -4.322 19.227 1.00 93.81 89 ASP A C 1
ATOM 654 O O . ASP A 1 89 ? -13.681 -4.339 20.448 1.00 93.81 89 ASP A O 1
ATOM 658 N N . LYS A 1 90 ? -14.741 -5.146 18.635 1.00 94.50 90 LYS A N 1
ATOM 659 C CA . LYS A 1 90 ? -15.408 -6.236 19.348 1.00 94.50 90 LYS A CA 1
ATOM 660 C C . LYS A 1 90 ? -14.473 -7.435 19.389 1.00 94.50 90 LYS A C 1
ATOM 662 O O . LYS A 1 90 ? -14.193 -8.039 18.355 1.00 94.50 90 LYS A O 1
ATOM 667 N N . ILE A 1 91 ? -14.035 -7.800 20.588 1.00 94.00 91 ILE A N 1
ATOM 668 C CA . ILE A 1 91 ? -13.071 -8.886 20.832 1.00 94.00 91 ILE A CA 1
ATOM 669 C C . ILE A 1 91 ? -13.717 -10.129 21.462 1.00 94.00 91 ILE A C 1
ATOM 671 O O . ILE A 1 91 ? -13.037 -11.060 21.880 1.00 94.00 91 ILE A O 1
ATOM 675 N N . GLY A 1 92 ? -15.047 -10.136 21.557 1.00 88.56 92 GLY A N 1
ATOM 676 C CA . GLY A 1 92 ? -15.859 -11.247 22.044 1.00 88.56 92 GLY A CA 1
ATOM 677 C C . GLY A 1 92 ? -17.289 -10.800 22.347 1.00 88.56 92 GLY A C 1
ATOM 678 O O . GLY A 1 92 ? -17.652 -9.633 22.155 1.00 88.56 92 GLY A O 1
ATOM 679 N N . THR A 1 93 ? -18.119 -11.717 22.839 1.00 88.50 93 THR A N 1
ATOM 680 C CA . THR A 1 93 ? -19.488 -11.405 23.276 1.00 88.50 93 THR A CA 1
ATOM 681 C C . THR A 1 93 ? -19.457 -10.365 24.393 1.00 88.50 93 THR A C 1
ATOM 683 O O . THR A 1 93 ? -18.882 -10.611 25.448 1.00 88.50 93 THR A O 1
ATOM 686 N N . ASN A 1 94 ? -20.054 -9.192 24.152 1.00 90.38 94 ASN A N 1
ATOM 687 C CA . ASN A 1 94 ? -20.064 -8.053 25.081 1.00 90.38 94 ASN A CA 1
ATOM 688 C C . ASN A 1 94 ? -18.669 -7.632 25.577 1.00 90.38 94 ASN A C 1
ATOM 690 O O . ASN A 1 94 ? -18.515 -7.226 26.726 1.00 90.38 94 ASN A O 1
ATOM 694 N N . ARG A 1 95 ? -17.642 -7.737 24.724 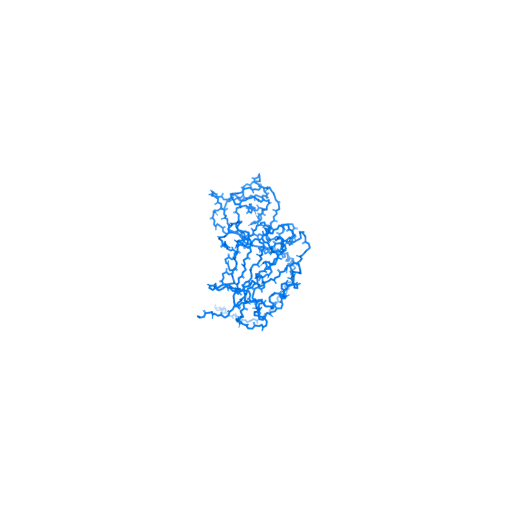1.00 97.06 95 ARG A N 1
ATOM 695 C CA . ARG A 1 95 ? -16.264 -7.340 25.043 1.00 97.06 95 ARG A CA 1
ATOM 696 C C . ARG A 1 95 ? -15.726 -6.415 23.962 1.00 97.06 95 ARG A C 1
ATOM 698 O O . ARG A 1 95 ? -15.591 -6.823 22.809 1.00 97.06 95 ARG A O 1
ATOM 705 N N . TRP A 1 96 ? -15.404 -5.191 24.357 1.00 97.31 96 TRP A N 1
ATOM 706 C CA . TRP A 1 96 ? -14.976 -4.118 23.469 1.00 97.31 96 TRP A CA 1
ATOM 707 C C . TRP A 1 96 ? -13.716 -3.439 23.979 1.00 97.31 96 TRP A C 1
ATOM 709 O O . TRP A 1 96 ? -13.555 -3.231 25.180 1.00 97.31 96 TRP A O 1
ATOM 719 N N . VAL A 1 97 ? -12.851 -3.034 23.062 1.00 96.81 97 VAL A N 1
ATOM 720 C CA . VAL A 1 97 ? -11.709 -2.159 23.343 1.00 96.81 97 VAL A CA 1
ATOM 721 C C . VAL A 1 97 ? -11.689 -1.017 22.338 1.00 96.81 97 VAL A C 1
ATOM 723 O O . VAL A 1 97 ? -12.214 -1.150 21.236 1.00 96.81 97 VAL A O 1
ATOM 726 N N . SER A 1 98 ? -11.142 0.13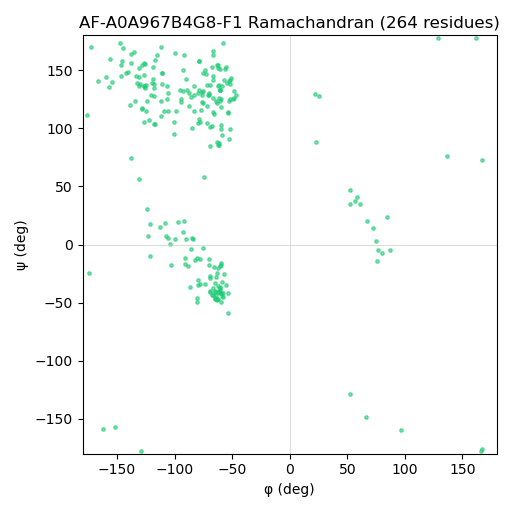1 22.727 1.00 95.19 98 SER A N 1
ATOM 727 C CA . SER A 1 98 ? -10.991 1.243 21.790 1.00 95.19 98 SER A CA 1
ATOM 728 C C . SER A 1 98 ? -9.837 0.962 20.829 1.00 95.19 98 SER A C 1
ATOM 730 O O . SER A 1 98 ? -8.734 0.652 21.282 1.00 95.19 98 SER A O 1
ATOM 732 N N . ASP A 1 99 ? -10.072 1.164 19.531 1.00 89.88 99 ASP A N 1
ATOM 733 C CA . ASP A 1 99 ? -9.058 1.062 18.466 1.00 89.88 99 ASP A CA 1
ATOM 734 C C . ASP A 1 99 ? -7.903 2.063 18.698 1.00 89.88 99 ASP A C 1
ATOM 736 O O . ASP A 1 99 ? -6.791 1.864 18.224 1.00 89.88 99 ASP A O 1
ATOM 740 N N . ALA A 1 100 ? -8.107 3.093 19.541 1.00 89.44 100 ALA A N 1
ATOM 741 C CA . ALA A 1 100 ? -7.055 4.022 19.975 1.00 89.44 100 ALA A CA 1
ATOM 742 C C . ALA A 1 100 ? -5.863 3.311 20.642 1.00 89.44 100 ALA A C 1
ATOM 744 O O . ALA A 1 100 ? -4.758 3.849 20.667 1.00 89.44 100 ALA A O 1
ATOM 745 N N . TYR A 1 101 ? -6.103 2.127 21.213 1.00 92.50 101 TYR A N 1
ATOM 746 C CA . TYR A 1 101 ? -5.127 1.339 21.962 1.00 92.50 101 TYR A CA 1
ATOM 747 C C . TYR A 1 101 ? -4.913 -0.060 21.369 1.00 92.50 101 TYR A C 1
ATOM 749 O O . TYR A 1 101 ? -4.390 -0.945 22.048 1.00 92.50 101 TYR A O 1
ATOM 757 N N . VAL A 1 102 ? -5.315 -0.290 20.117 1.00 90.31 102 VAL A N 1
ATOM 758 C CA . VAL A 1 102 ? -5.099 -1.561 19.420 1.00 90.31 102 VAL A CA 1
ATOM 759 C C . VAL A 1 102 ? -4.440 -1.283 18.077 1.00 90.31 102 VAL A C 1
ATOM 761 O O . VAL A 1 102 ? -4.996 -0.636 17.199 1.00 90.31 102 VAL A O 1
ATOM 764 N N . SER A 1 103 ? -3.223 -1.788 17.900 1.00 83.56 103 SER A N 1
ATOM 765 C CA . SER A 1 103 ? -2.537 -1.722 16.616 1.00 83.56 103 SER A CA 1
ATOM 766 C C . SER A 1 103 ? -3.100 -2.794 15.687 1.00 83.56 103 SER A C 1
ATOM 768 O O . SER A 1 103 ? -2.829 -3.984 15.852 1.00 83.56 103 SER A O 1
ATOM 770 N N . THR A 1 104 ? -3.899 -2.362 14.715 1.00 70.94 104 THR A N 1
ATOM 771 C CA . THR A 1 104 ? -4.547 -3.212 13.699 1.00 70.94 104 THR A CA 1
ATOM 772 C C . THR A 1 104 ? -3.868 -3.109 12.330 1.00 70.94 104 THR A C 1
ATOM 774 O O . THR A 1 104 ? -4.318 -3.704 11.352 1.00 70.94 104 THR A O 1
ATOM 777 N N . GLY A 1 105 ? -2.803 -2.306 12.219 1.00 61.78 105 GLY A N 1
ATOM 778 C CA . GLY A 1 105 ? -2.155 -1.975 10.945 1.00 61.78 105 GLY A CA 1
ATOM 779 C C . GLY A 1 105 ? -2.929 -0.969 10.078 1.00 61.78 105 GLY A C 1
ATOM 780 O O . GLY A 1 105 ? -2.474 -0.631 8.986 1.00 61.78 105 GLY A O 1
ATOM 781 N N . HIS A 1 106 ? -4.059 -0.437 10.556 1.00 59.34 106 HIS A N 1
ATOM 782 C CA . HIS A 1 106 ? -4.930 0.491 9.827 1.00 59.34 106 HIS A CA 1
ATOM 783 C C . HIS A 1 106 ? -5.162 1.772 10.644 1.00 59.34 106 HIS A C 1
ATOM 785 O O . HIS A 1 106 ? -4.984 1.783 11.857 1.00 59.34 106 HIS A O 1
ATOM 791 N N . ARG A 1 107 ? -5.479 2.895 9.983 1.00 59.09 107 ARG A N 1
ATOM 792 C CA . ARG A 1 107 ? -5.973 4.105 10.666 1.00 59.09 107 ARG A CA 1
ATOM 793 C C . ARG A 1 107 ? -7.493 4.129 10.495 1.00 59.09 107 ARG A C 1
ATOM 795 O O . ARG A 1 107 ? -7.984 4.568 9.460 1.00 59.09 107 ARG A O 1
ATOM 802 N N . GLY A 1 108 ? -8.220 3.615 11.486 1.00 64.00 108 GLY A N 1
ATOM 803 C CA . GLY A 1 108 ? -9.678 3.491 11.470 1.00 64.00 108 GLY A CA 1
ATOM 804 C C . GLY A 1 108 ? -10.184 2.111 11.043 1.00 64.00 108 GLY A C 1
ATOM 805 O O . GLY A 1 108 ? -9.465 1.120 11.132 1.00 64.00 108 GLY A O 1
ATOM 806 N N . ARG A 1 109 ? -11.449 2.042 10.603 1.00 71.38 109 ARG A N 1
ATOM 807 C CA . ARG A 1 109 ? -12.125 0.766 10.341 1.00 71.38 109 ARG A CA 1
ATOM 808 C C . ARG A 1 109 ? -11.404 -0.059 9.274 1.00 71.38 109 ARG A C 1
ATOM 810 O O . ARG A 1 109 ? -11.252 0.396 8.144 1.00 71.38 109 ARG A O 1
ATOM 817 N N . PHE A 1 110 ? -11.061 -1.295 9.613 1.00 66.31 110 PHE A N 1
ATOM 818 C CA . PHE A 1 110 ? -10.415 -2.255 8.716 1.00 66.31 110 PHE A CA 1
ATOM 819 C C . PHE A 1 110 ? -11.224 -3.539 8.524 1.00 66.31 110 PHE A C 1
ATOM 821 O O . PHE A 1 110 ? -10.911 -4.346 7.654 1.00 66.31 110 PHE A O 1
ATOM 828 N N . THR A 1 111 ? -12.281 -3.717 9.319 1.00 66.94 111 THR A N 1
ATOM 829 C CA . THR A 1 111 ? -13.131 -4.901 9.265 1.00 66.94 111 THR A CA 1
ATOM 830 C C . THR A 1 111 ? -14.623 -4.557 9.165 1.00 66.94 111 THR A C 1
ATOM 832 O O . THR A 1 111 ? -15.004 -3.386 9.024 1.00 66.94 111 THR A O 1
ATOM 835 N N . LYS A 1 112 ? -15.483 -5.584 9.165 1.00 76.44 112 LYS A N 1
ATOM 836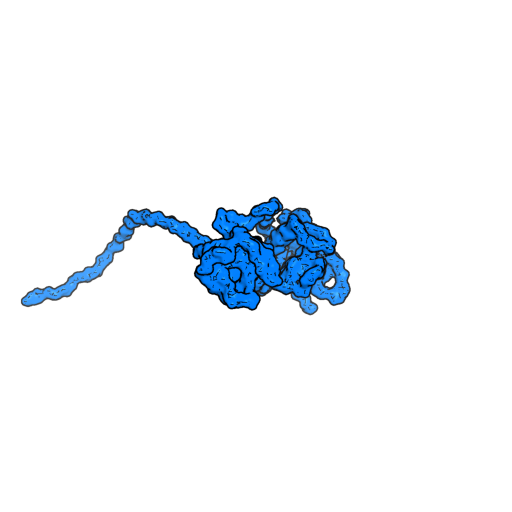 C CA . LYS A 1 112 ? -16.944 -5.450 9.119 1.00 76.44 112 LYS A CA 1
ATOM 837 C C . LYS A 1 112 ? -17.495 -4.715 10.333 1.00 76.44 112 LYS A C 1
ATOM 839 O O . LYS A 1 112 ? -16.920 -4.769 11.418 1.00 76.44 112 LYS A O 1
ATOM 844 N N . LEU A 1 113 ? -18.628 -4.046 10.149 1.00 81.44 113 LEU A N 1
ATOM 845 C CA . LEU A 1 113 ? -19.389 -3.482 11.248 1.00 81.44 113 LEU A CA 1
ATOM 846 C C . LEU A 1 113 ? -20.109 -4.579 12.035 1.00 81.44 113 LEU A C 1
ATOM 848 O O . LEU A 1 113 ? -20.491 -5.619 11.494 1.00 81.44 113 LEU A O 1
ATOM 852 N N . CYS A 1 114 ? -20.305 -4.343 13.329 1.00 82.50 114 CYS A N 1
ATOM 853 C CA . CYS A 1 114 ? -20.951 -5.314 14.212 1.00 82.50 114 CYS A CA 1
ATOM 854 C C . CYS A 1 114 ? -22.452 -5.511 13.968 1.00 82.50 114 CYS A C 1
ATOM 856 O O . CYS A 1 114 ? -23.013 -6.483 14.460 1.00 82.50 114 CYS A O 1
ATOM 858 N N . ASN A 1 115 ? -23.079 -4.639 13.180 1.00 81.50 115 ASN A N 1
ATOM 859 C CA . ASN A 1 115 ? -24.462 -4.752 12.716 1.00 81.50 115 ASN A CA 1
ATOM 860 C C . ASN A 1 115 ? -24.584 -5.477 11.358 1.00 81.50 115 ASN A C 1
ATOM 862 O O . ASN A 1 115 ? -25.574 -5.308 10.658 1.00 81.50 115 ASN A O 1
ATOM 866 N N . GLY A 1 116 ? -23.576 -6.261 10.963 1.00 57.97 116 GLY A N 1
ATOM 867 C CA . GLY A 1 116 ? -23.646 -7.109 9.770 1.00 57.97 116 GLY A CA 1
ATOM 868 C C . GLY A 1 116 ? -23.234 -6.429 8.465 1.00 57.97 116 GLY A C 1
ATOM 869 O O . GLY A 1 116 ? -23.089 -7.118 7.460 1.00 57.97 116 GLY A O 1
ATOM 870 N N . SER A 1 117 ? -22.941 -5.125 8.455 1.00 55.88 117 SER A N 1
ATOM 871 C CA . SER A 1 117 ? -22.370 -4.495 7.263 1.00 55.88 117 SER A CA 1
ATOM 872 C C . SER A 1 117 ? -20.919 -4.953 7.087 1.00 55.88 117 SER A C 1
ATOM 874 O O . SER A 1 117 ? -20.019 -4.497 7.796 1.00 55.88 117 SER A O 1
ATOM 876 N N . THR A 1 118 ? -20.660 -5.858 6.140 1.00 47.31 118 THR A N 1
ATOM 877 C CA . THR A 1 118 ? -19.302 -6.132 5.647 1.00 47.31 118 THR A CA 1
ATOM 878 C C . THR A 1 118 ? -18.695 -4.814 5.206 1.00 47.31 118 THR A C 1
ATOM 880 O O . THR A 1 118 ? -19.209 -4.126 4.330 1.00 47.31 118 THR A O 1
ATOM 883 N N . GLY A 1 119 ? -17.679 -4.376 5.925 1.00 40.81 119 GLY A N 1
ATOM 884 C CA . GLY A 1 119 ? -17.399 -2.965 5.989 1.00 40.81 119 GLY A CA 1
ATOM 885 C C . GLY A 1 119 ? -16.743 -2.465 4.703 1.00 40.81 119 GLY A C 1
ATOM 886 O O . GLY A 1 119 ? -15.639 -2.889 4.384 1.00 40.81 119 GLY A O 1
ATOM 887 N N . GLY A 1 120 ? -17.359 -1.486 4.034 1.00 41.50 120 GLY A N 1
ATOM 888 C CA . GLY A 1 120 ? -16.782 -0.871 2.836 1.00 41.50 120 GLY A CA 1
ATOM 889 C C . GLY A 1 120 ? -17.512 0.331 2.237 1.00 41.50 120 GLY A C 1
ATOM 890 O O . GLY A 1 120 ? -16.836 1.141 1.622 1.00 41.50 120 GLY A O 1
ATOM 891 N N . ASP A 1 121 ? -18.815 0.510 2.447 1.00 45.81 121 ASP A N 1
ATOM 892 C CA . ASP A 1 121 ? -19.547 1.692 1.960 1.00 45.81 121 ASP A CA 1
ATOM 893 C C . ASP A 1 121 ? -19.606 2.744 3.072 1.00 45.81 121 ASP A C 1
ATOM 895 O O . ASP A 1 121 ? -19.946 2.439 4.209 1.00 45.81 121 ASP A O 1
ATOM 899 N N . THR A 1 122 ? -19.123 3.968 2.878 1.00 37.81 122 THR A N 1
ATOM 900 C CA . THR A 1 122 ? -19.680 4.940 1.939 1.00 37.81 122 THR A CA 1
ATOM 901 C C . THR A 1 122 ? -18.608 5.627 1.091 1.00 37.81 122 THR A C 1
ATOM 903 O O . THR A 1 122 ? -17.685 6.260 1.613 1.00 37.81 122 THR A O 1
ATOM 906 N N . GLY A 1 123 ? -18.768 5.516 -0.227 1.00 36.47 123 GLY A N 1
ATOM 907 C CA . GLY A 1 123 ? -18.056 6.285 -1.246 1.00 36.47 123 GLY A CA 1
ATOM 908 C C . GLY A 1 123 ? -17.607 5.379 -2.385 1.00 36.47 123 GLY A C 1
ATOM 909 O O . GLY A 1 123 ? -16.450 4.974 -2.387 1.00 36.47 123 GLY A O 1
ATOM 910 N N . THR A 1 124 ? -18.539 4.989 -3.258 1.00 37.62 124 THR A N 1
ATOM 911 C CA . THR A 1 124 ? -18.320 4.447 -4.617 1.00 37.62 124 THR A CA 1
ATOM 912 C C . THR A 1 124 ? -16.940 3.828 -4.870 1.00 37.62 124 THR A C 1
ATOM 914 O O . THR A 1 124 ? -16.005 4.497 -5.304 1.00 37.62 124 THR A O 1
ATOM 917 N N . GLY A 1 125 ? -16.802 2.536 -4.582 1.00 45.56 125 GLY A N 1
ATOM 918 C CA . GLY A 1 125 ? -15.606 1.783 -4.941 1.00 45.56 125 GLY A CA 1
ATOM 919 C C . GLY A 1 125 ? -15.560 0.435 -4.242 1.00 45.56 125 GLY A C 1
ATOM 920 O O . GLY A 1 125 ? -14.785 0.243 -3.307 1.00 45.56 125 GLY A O 1
ATOM 921 N N . LYS A 1 126 ? -16.402 -0.505 -4.681 1.00 59.22 126 LYS A N 1
ATOM 922 C CA . LYS A 1 126 ? -16.198 -1.939 -4.439 1.00 59.22 126 LYS A CA 1
ATOM 923 C C . LYS A 1 126 ? -14.733 -2.257 -4.763 1.00 59.22 126 LYS A C 1
ATOM 925 O O . LYS A 1 126 ? -14.277 -1.881 -5.841 1.00 59.22 126 LYS A O 1
ATOM 930 N N . MET A 1 127 ? -14.003 -2.918 -3.852 1.00 67.06 127 MET A N 1
ATOM 931 C CA . MET A 1 127 ? -12.629 -3.355 -4.139 1.00 67.06 127 MET A CA 1
ATOM 932 C C . MET A 1 127 ? -12.636 -4.085 -5.490 1.00 67.06 127 MET A C 1
ATOM 934 O O . MET A 1 127 ? -13.431 -5.022 -5.642 1.00 67.06 127 MET A O 1
ATOM 938 N N . PRO A 1 128 ? -11.798 -3.674 -6.456 1.00 83.50 128 PRO A N 1
ATOM 939 C CA . PRO A 1 128 ? -11.796 -4.292 -7.770 1.00 83.50 128 PRO A CA 1
ATOM 940 C C . PRO A 1 128 ? -11.576 -5.805 -7.681 1.00 83.50 128 PRO A C 1
ATOM 942 O O . PRO A 1 128 ? -10.970 -6.324 -6.732 1.00 83.50 128 PRO A O 1
ATOM 945 N N . GLY A 1 129 ? -12.101 -6.520 -8.677 1.00 78.81 129 GLY A N 1
ATOM 946 C CA . GLY A 1 129 ? -11.927 -7.965 -8.800 1.00 78.81 129 GLY A CA 1
ATOM 947 C C . GLY A 1 129 ? -10.453 -8.372 -8.877 1.00 78.81 129 GLY A C 1
ATOM 948 O O . GLY A 1 129 ? -9.550 -7.533 -8.936 1.00 78.81 129 GLY A O 1
ATOM 949 N N . ALA A 1 130 ? -10.203 -9.680 -8.853 1.00 78.50 130 ALA A N 1
ATOM 950 C CA . ALA A 1 130 ? -8.847 -10.189 -9.007 1.00 78.50 130 ALA A CA 1
ATOM 951 C C . ALA A 1 130 ? -8.266 -9.774 -10.372 1.00 78.50 130 ALA A C 1
ATOM 953 O O . ALA A 1 130 ? -8.945 -9.960 -11.386 1.00 78.50 130 ALA A O 1
ATOM 954 N N . PRO A 1 131 ? -7.026 -9.255 -10.419 1.00 87.38 131 PRO A N 1
ATOM 955 C CA . PRO A 1 131 ? -6.345 -8.990 -11.674 1.00 87.38 131 PRO A CA 1
ATOM 956 C C . PRO A 1 131 ? -6.026 -10.290 -12.405 1.00 87.38 131 PRO A C 1
ATOM 958 O O . PRO A 1 131 ? -6.040 -11.394 -11.834 1.00 87.38 131 PRO A O 1
ATOM 961 N N . ARG A 1 132 ? -5.656 -10.169 -13.676 1.00 90.38 132 ARG A N 1
ATOM 962 C CA . ARG A 1 132 ? -4.977 -11.267 -14.373 1.00 90.38 132 ARG A CA 1
ATOM 963 C C . ARG A 1 132 ? -3.655 -11.610 -13.668 1.00 90.38 132 ARG A C 1
ATOM 965 O O . ARG A 1 132 ? -3.045 -10.758 -13.029 1.00 90.38 132 ARG A O 1
ATOM 972 N N . ALA A 1 133 ? -3.232 -12.870 -13.770 1.00 85.38 133 ALA A N 1
ATOM 973 C CA . ALA A 1 133 ? -1.885 -13.248 -13.350 1.00 85.38 133 ALA A CA 1
ATOM 974 C C . ALA A 1 133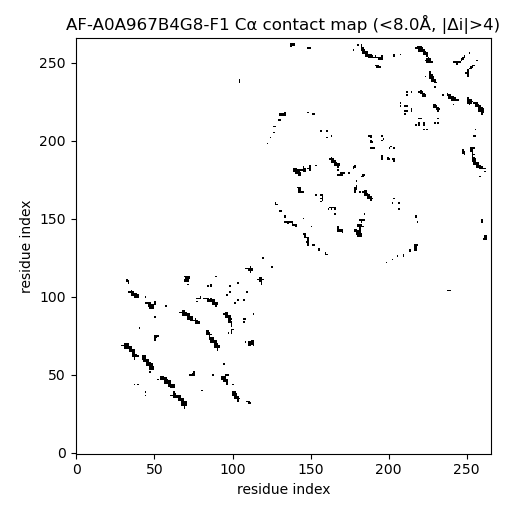 ? -0.865 -12.643 -14.326 1.00 85.38 133 ALA A C 1
ATOM 976 O O . ALA A 1 133 ? -1.102 -12.652 -15.537 1.00 85.38 133 ALA A O 1
ATOM 977 N N . ASN A 1 134 ? 0.226 -12.097 -13.796 1.00 88.62 134 ASN A N 1
ATOM 978 C CA . ASN A 1 134 ? 1.287 -11.465 -14.559 1.00 88.62 134 ASN A CA 1
ATOM 979 C C . ASN A 1 134 ? 2.001 -12.536 -15.397 1.00 88.62 134 ASN A C 1
ATOM 981 O O . ASN A 1 134 ? 2.594 -13.451 -14.831 1.00 88.62 134 ASN A O 1
ATOM 985 N N . PRO A 1 135 ? 1.917 -12.478 -16.738 1.00 90.50 135 PRO A N 1
ATOM 986 C CA . PRO A 1 135 ? 2.477 -13.522 -17.587 1.00 90.50 135 PRO A CA 1
ATOM 987 C C . PRO A 1 135 ? 3.962 -13.290 -17.895 1.00 90.50 135 PRO A C 1
ATOM 989 O O . PRO A 1 135 ? 4.569 -14.090 -18.602 1.00 90.50 135 PRO A O 1
ATOM 992 N N . TYR A 1 136 ? 4.538 -12.169 -17.451 1.00 89.25 136 TYR A N 1
ATOM 993 C CA . TYR A 1 136 ? 5.867 -11.748 -17.875 1.00 89.25 136 TYR A CA 1
ATOM 994 C C . TYR A 1 136 ? 6.944 -12.193 -16.876 1.00 89.25 136 TYR A C 1
ATOM 996 O O . TYR A 1 136 ? 6.794 -11.971 -15.668 1.00 89.25 136 TYR A O 1
ATOM 1004 N N . PRO A 1 137 ? 8.062 -12.771 -17.351 1.00 85.50 137 PRO A N 1
ATOM 1005 C CA . PRO A 1 137 ? 9.172 -13.150 -16.482 1.00 85.50 137 PRO A CA 1
ATOM 1006 C C . PRO A 1 137 ? 9.857 -11.912 -15.867 1.00 85.50 137 PRO A C 1
ATOM 1008 O O . PRO A 1 137 ? 9.662 -10.793 -16.361 1.00 85.50 137 PRO A O 1
ATOM 1011 N N . PRO A 1 138 ? 10.654 -12.082 -14.793 1.00 86.56 138 PRO A N 1
ATOM 1012 C CA . PRO A 1 138 ? 11.481 -11.007 -14.258 1.00 86.56 138 PRO A CA 1
ATOM 1013 C C . PRO A 1 138 ? 12.448 -10.500 -15.333 1.00 86.56 138 PRO A C 1
ATOM 1015 O O . PRO A 1 138 ? 13.060 -11.288 -16.051 1.00 86.56 138 PRO A O 1
ATOM 1018 N N . ALA A 1 139 ? 12.597 -9.185 -15.437 1.00 86.75 139 ALA A N 1
ATOM 1019 C CA . ALA A 1 139 ? 13.525 -8.548 -16.363 1.00 86.75 139 ALA A CA 1
ATOM 1020 C C . ALA A 1 139 ? 14.056 -7.242 -15.764 1.00 86.75 139 ALA A C 1
ATOM 1022 O O . ALA A 1 139 ? 13.585 -6.784 -14.723 1.00 86.75 139 ALA A O 1
ATOM 1023 N N . MET A 1 140 ? 15.020 -6.634 -16.446 1.00 87.62 140 MET A N 1
ATOM 1024 C CA . MET A 1 140 ? 15.535 -5.305 -16.139 1.00 87.62 140 MET A CA 1
ATOM 1025 C C . MET A 1 140 ? 15.288 -4.397 -17.339 1.00 87.62 140 MET A C 1
ATOM 1027 O O . MET A 1 140 ? 15.395 -4.828 -18.486 1.00 87.62 140 MET A O 1
ATOM 1031 N N . SER A 1 141 ? 14.955 -3.143 -17.073 1.00 86.50 141 SER A N 1
ATOM 1032 C CA . SER A 1 141 ? 14.842 -2.089 -18.076 1.00 86.50 141 SER A CA 1
ATOM 1033 C C . SER A 1 141 ? 15.420 -0.806 -17.492 1.00 86.50 141 SER A C 1
ATOM 1035 O O . SER A 1 141 ? 15.357 -0.596 -16.289 1.00 86.50 141 SER A O 1
ATOM 1037 N N . ARG A 1 142 ? 16.004 0.076 -18.299 1.00 88.62 142 ARG A N 1
ATOM 1038 C CA . ARG A 1 142 ? 16.484 1.359 -17.772 1.00 88.62 142 ARG A CA 1
ATOM 1039 C C . ARG A 1 142 ? 15.322 2.346 -17.709 1.00 88.62 142 ARG A C 1
ATOM 1041 O O . ARG A 1 142 ? 14.664 2.567 -18.725 1.00 88.62 142 ARG A O 1
ATOM 1048 N N . ALA A 1 143 ? 15.099 2.981 -16.555 1.00 82.88 143 ALA A N 1
ATOM 1049 C CA . ALA A 1 143 ? 14.153 4.097 -16.471 1.00 82.88 143 ALA A CA 1
ATOM 1050 C C . ALA A 1 143 ? 14.436 5.162 -17.557 1.00 82.88 143 ALA A C 1
ATOM 1052 O O . ALA A 1 143 ? 15.601 5.424 -17.867 1.00 82.88 143 ALA A O 1
ATOM 1053 N N . PRO A 1 144 ? 13.398 5.796 -18.129 1.00 84.69 144 PRO A N 1
ATOM 1054 C CA . PRO A 1 144 ? 11.9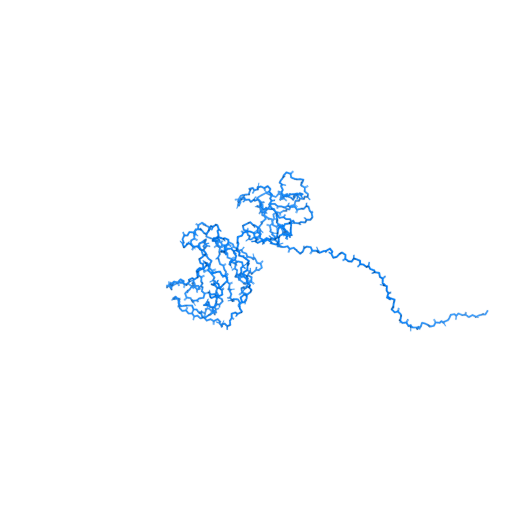85 5.723 -17.732 1.00 84.69 144 PRO A CA 1
ATOM 1055 C C . PRO A 1 144 ? 11.216 4.526 -18.328 1.00 84.69 144 PRO A C 1
ATOM 1057 O O . PRO A 1 144 ? 10.000 4.431 -18.164 1.00 84.69 144 PRO A O 1
ATOM 1060 N N . HIS A 1 145 ? 11.887 3.608 -19.030 1.00 90.25 145 HIS A N 1
ATOM 1061 C CA . HIS A 1 145 ? 11.227 2.452 -19.629 1.00 90.25 145 HIS A CA 1
ATOM 1062 C C . HIS A 1 145 ? 10.891 1.395 -18.572 1.00 90.25 145 HIS A C 1
ATOM 1064 O O . HIS A 1 145 ? 11.765 0.940 -17.832 1.00 90.25 145 HIS A O 1
ATOM 1070 N N . LEU A 1 146 ? 9.631 0.956 -18.552 1.00 92.62 146 LEU A N 1
ATOM 1071 C CA . LEU A 1 146 ? 9.192 -0.176 -17.737 1.00 92.62 146 LEU A CA 1
ATOM 1072 C C . LEU A 1 146 ? 9.635 -1.503 -18.333 1.00 92.62 146 LEU A C 1
ATOM 1074 O O . LEU A 1 146 ? 9.603 -1.699 -19.549 1.00 92.62 146 LEU A O 1
ATOM 1078 N N . THR A 1 147 ? 9.897 -2.470 -17.460 1.00 94.12 147 THR A N 1
ATOM 1079 C CA . THR A 1 147 ? 9.835 -3.875 -17.859 1.00 94.12 147 THR A CA 1
ATOM 1080 C C . THR A 1 147 ? 8.407 -4.233 -18.277 1.00 94.12 147 THR A C 1
ATOM 1082 O O . THR A 1 147 ? 7.434 -3.641 -17.803 1.00 94.12 147 THR A O 1
ATOM 1085 N N . LYS A 1 148 ? 8.236 -5.250 -19.134 1.00 95.25 148 LYS A N 1
ATOM 1086 C CA . LYS A 1 148 ? 6.890 -5.749 -19.491 1.00 95.25 148 LYS A CA 1
ATOM 1087 C C . LYS A 1 148 ? 6.089 -6.154 -18.246 1.00 95.25 148 LYS A C 1
ATOM 1089 O O . LYS A 1 148 ? 4.885 -5.918 -18.178 1.00 95.25 148 LYS A O 1
ATOM 1094 N N . ARG A 1 149 ? 6.783 -6.690 -17.238 1.00 94.00 149 ARG A N 1
ATOM 1095 C CA . ARG A 1 149 ? 6.224 -7.085 -15.946 1.00 94.00 149 ARG A CA 1
ATOM 1096 C C . ARG A 1 149 ? 5.656 -5.898 -15.164 1.00 94.00 149 ARG A C 1
ATOM 1098 O O . ARG A 1 149 ? 4.517 -5.978 -14.714 1.00 94.00 149 ARG A O 1
ATOM 1105 N N . ALA A 1 150 ? 6.390 -4.793 -15.043 1.00 95.81 150 ALA A N 1
ATOM 1106 C CA . ALA A 1 150 ? 5.889 -3.591 -14.376 1.00 95.81 150 ALA A CA 1
ATOM 1107 C C . ALA A 1 150 ? 4.841 -2.842 -15.221 1.00 95.81 150 ALA A C 1
ATOM 1109 O O . ALA A 1 150 ? 3.858 -2.331 -14.684 1.00 95.81 150 ALA A O 1
ATOM 1110 N N . ALA A 1 151 ? 4.975 -2.848 -16.552 1.00 96.31 151 ALA A N 1
ATOM 1111 C CA . ALA A 1 151 ? 3.964 -2.305 -17.460 1.00 96.31 151 ALA A CA 1
ATOM 1112 C C . ALA A 1 151 ? 2.611 -3.023 -17.323 1.00 96.31 151 ALA A C 1
ATOM 1114 O O . ALA A 1 151 ? 1.566 -2.373 -17.377 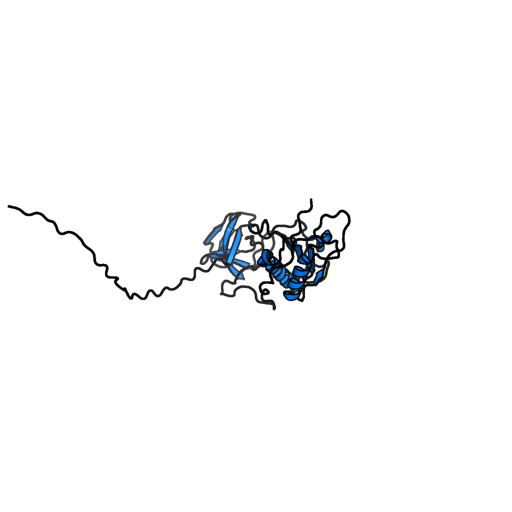1.00 96.31 151 ALA A O 1
ATOM 1115 N N . PHE A 1 152 ? 2.624 -4.336 -17.084 1.00 96.50 152 PHE A N 1
ATOM 1116 C CA . PHE A 1 152 ? 1.422 -5.108 -16.780 1.00 96.50 152 PHE A CA 1
ATOM 1117 C C . PHE A 1 152 ? 0.751 -4.651 -15.480 1.00 96.50 152 PHE A C 1
ATOM 1119 O O . PHE A 1 152 ? -0.453 -4.405 -15.471 1.00 96.50 152 PHE A O 1
ATOM 1126 N N . VAL A 1 153 ? 1.523 -4.467 -14.401 1.00 97.44 153 VAL A N 1
ATOM 1127 C CA . VAL A 1 153 ? 0.989 -3.967 -13.121 1.00 97.44 153 VAL A CA 1
ATOM 1128 C C . VAL A 1 153 ? 0.368 -2.582 -13.293 1.00 97.44 153 VAL A C 1
ATOM 1130 O O . VAL A 1 153 ? -0.730 -2.343 -12.796 1.00 97.44 153 VAL A O 1
ATOM 1133 N N . ARG A 1 154 ? 1.013 -1.693 -14.059 1.00 97.56 154 ARG A N 1
ATOM 1134 C CA . ARG A 1 154 ? 0.460 -0.375 -14.397 1.00 97.56 154 ARG A CA 1
ATOM 1135 C C . ARG A 1 154 ? -0.886 -0.482 -15.120 1.00 97.56 154 ARG A C 1
ATOM 1137 O O . ARG A 1 154 ? -1.810 0.252 -14.786 1.00 97.56 154 ARG A O 1
ATOM 1144 N N . ALA A 1 155 ? -1.009 -1.390 -16.088 1.00 97.00 155 ALA A N 1
ATOM 1145 C CA . ALA A 1 155 ? -2.249 -1.584 -16.839 1.00 97.00 155 ALA A CA 1
ATOM 1146 C C . ALA A 1 155 ? -3.389 -2.128 -15.958 1.00 97.00 155 ALA A C 1
ATOM 1148 O O . ALA A 1 155 ? -4.509 -1.621 -16.019 1.00 97.00 155 ALA A O 1
ATOM 1149 N N . GLU A 1 156 ? -3.109 -3.113 -15.099 1.00 97.75 156 GLU A N 1
ATOM 1150 C CA . GLU A 1 156 ? -4.110 -3.640 -14.162 1.00 97.75 156 GLU A CA 1
ATOM 1151 C C . GLU A 1 156 ? -4.509 -2.586 -13.113 1.00 97.75 156 GLU A C 1
ATOM 1153 O O . GLU A 1 156 ? -5.691 -2.470 -12.793 1.00 97.75 156 GLU A O 1
ATOM 1158 N N . MET A 1 157 ? -3.561 -1.765 -12.640 1.00 97.38 157 MET A N 1
ATOM 1159 C CA . MET A 1 157 ? -3.842 -0.619 -11.768 1.00 97.38 157 MET A CA 1
ATOM 1160 C C . MET A 1 157 ? -4.774 0.391 -12.437 1.00 97.38 157 MET A C 1
ATOM 1162 O O . MET A 1 157 ? -5.788 0.742 -11.845 1.00 97.38 157 MET A O 1
ATOM 1166 N N . GLN A 1 158 ? -4.493 0.801 -13.677 1.00 95.25 158 GLN A N 1
ATOM 1167 C CA . GLN A 1 158 ? -5.336 1.750 -14.413 1.00 95.25 158 GLN A CA 1
ATOM 1168 C C . GLN A 1 158 ? -6.751 1.202 -14.654 1.00 95.25 158 GLN A C 1
ATOM 1170 O O . GLN A 1 158 ? -7.728 1.946 -14.606 1.00 95.25 158 GLN A O 1
ATOM 1175 N N . LYS A 1 159 ? -6.881 -0.109 -14.893 1.00 94.00 159 LYS A N 1
ATOM 1176 C CA . LYS A 1 159 ? -8.181 -0.773 -15.050 1.00 94.00 159 LYS A CA 1
ATOM 1177 C C . LYS A 1 159 ? -8.965 -0.826 -13.736 1.00 94.00 159 LYS A C 1
ATOM 1179 O O . LYS A 1 159 ? -10.182 -0.662 -13.738 1.00 94.00 159 LYS A O 1
ATOM 1184 N N . ALA A 1 160 ? -8.282 -1.108 -12.631 1.00 91.19 160 ALA A N 1
ATOM 1185 C CA . ALA A 1 160 ? -8.883 -1.258 -11.311 1.00 91.19 160 ALA A CA 1
ATOM 1186 C C . ALA A 1 160 ? -9.206 0.096 -10.651 1.00 91.19 160 ALA A C 1
ATOM 1188 O O . ALA A 1 160 ? -10.199 0.209 -9.933 1.00 91.19 160 ALA A O 1
ATOM 1189 N N . PHE A 1 161 ? -8.382 1.110 -10.912 1.00 94.44 161 PHE A N 1
ATOM 1190 C CA . PHE A 1 161 ? -8.412 2.431 -10.290 1.00 94.44 161 PHE A CA 1
ATOM 1191 C C . PHE A 1 161 ? -8.180 3.513 -11.355 1.00 94.44 161 PHE A C 1
ATOM 1193 O O . PHE A 1 161 ? -7.095 4.090 -11.423 1.00 94.44 161 PHE A O 1
ATOM 1200 N N . PRO A 1 162 ? -9.176 3.800 -12.213 1.00 90.75 162 PRO A N 1
ATOM 1201 C CA . PRO A 1 162 ? -9.000 4.725 -13.332 1.00 90.75 162 PRO A CA 1
ATOM 1202 C C . PRO A 1 162 ? -8.658 6.161 -12.903 1.00 90.75 162 PRO A C 1
ATOM 1204 O O . PRO A 1 162 ? -8.109 6.909 -13.710 1.00 90.75 162 PRO A O 1
ATOM 1207 N N . GLY A 1 163 ? -8.947 6.540 -11.650 1.00 89.38 163 GLY A N 1
ATOM 1208 C CA . GLY A 1 163 ? -8.575 7.830 -11.062 1.00 89.38 163 GLY A CA 1
ATOM 1209 C C . GLY A 1 163 ? -7.125 7.921 -10.571 1.00 89.38 163 GLY A C 1
ATOM 1210 O O . GLY A 1 163 ? -6.646 9.020 -10.297 1.00 89.38 163 GLY A O 1
ATOM 1211 N N . ILE A 1 164 ? -6.401 6.798 -10.484 1.00 95.44 164 ILE A N 1
ATOM 1212 C CA . ILE A 1 164 ? -5.011 6.759 -10.020 1.00 95.44 164 ILE A CA 1
ATOM 1213 C C . ILE A 1 164 ? -4.066 6.720 -11.220 1.00 95.44 164 ILE A C 1
ATOM 1215 O O . ILE A 1 164 ? -3.983 5.724 -11.935 1.00 95.44 164 ILE A O 1
ATOM 1219 N N . ARG A 1 165 ? -3.273 7.780 -11.388 1.00 94.50 165 ARG A N 1
ATOM 1220 C CA . ARG A 1 165 ? -2.240 7.856 -12.429 1.00 94.50 165 ARG A CA 1
ATOM 1221 C C . ARG A 1 165 ? -0.944 7.215 -11.943 1.00 94.50 165 ARG A C 1
ATOM 1223 O O . ARG A 1 165 ? -0.432 7.616 -10.904 1.00 94.50 165 ARG A O 1
ATOM 1230 N N . CYS A 1 166 ? -0.388 6.276 -12.701 1.00 95.88 166 CYS A N 1
ATOM 1231 C CA . CYS A 1 166 ? 0.869 5.605 -12.364 1.00 95.88 166 CYS A CA 1
ATOM 1232 C C . CYS A 1 166 ? 2.000 5.987 -13.324 1.00 95.88 166 CYS A C 1
ATOM 1234 O O . CYS A 1 166 ? 1.909 5.737 -14.528 1.00 95.88 166 CYS A O 1
ATOM 1236 N N . ASP A 1 167 ? 3.092 6.501 -12.764 1.00 90.00 167 ASP A N 1
ATOM 1237 C CA . ASP A 1 167 ? 4.283 6.933 -13.491 1.00 90.00 167 ASP A CA 1
ATOM 1238 C C . ASP A 1 167 ? 5.507 6.086 -13.141 1.00 90.00 167 ASP A C 1
ATOM 1240 O O . ASP A 1 167 ? 5.564 5.418 -12.107 1.00 90.00 167 ASP A O 1
ATOM 1244 N N . VAL A 1 168 ? 6.522 6.182 -13.999 1.00 82.81 168 VAL A N 1
ATOM 1245 C CA . VAL A 1 168 ? 7.891 5.751 -13.698 1.00 82.81 168 VAL A CA 1
ATOM 1246 C C . VAL A 1 168 ? 8.718 6.996 -13.468 1.00 82.81 168 VAL A C 1
ATOM 1248 O O . VAL A 1 168 ? 8.701 7.909 -14.296 1.00 82.81 168 VAL A O 1
ATOM 1251 N N . SER A 1 169 ? 9.460 7.035 -12.368 1.00 78.62 169 SER A N 1
ATOM 1252 C CA . SER A 1 169 ? 10.424 8.109 -12.160 1.00 78.62 169 SER A CA 1
ATOM 1253 C C . SER A 1 169 ? 11.575 8.013 -13.176 1.00 78.62 169 SER A C 1
ATOM 1255 O O . SER A 1 169 ? 11.929 6.934 -13.650 1.00 78.62 169 SER A O 1
ATOM 1257 N N . ALA A 1 170 ? 12.195 9.151 -13.502 1.00 75.38 170 ALA A N 1
ATOM 1258 C CA . ALA A 1 170 ? 13.389 9.184 -14.348 1.00 75.38 170 ALA A CA 1
ATOM 1259 C C . ALA A 1 170 ? 14.573 8.432 -13.709 1.00 75.38 170 ALA A C 1
ATOM 1261 O O . ALA A 1 170 ? 14.669 8.329 -12.482 1.00 75.38 170 ALA A O 1
ATOM 1262 N N . TYR A 1 171 ? 15.497 7.954 -14.549 1.00 84.00 171 TYR A N 1
ATOM 1263 C CA . TYR A 1 171 ? 16.729 7.298 -14.105 1.00 84.00 171 TYR A CA 1
ATOM 1264 C C . TYR A 1 171 ? 17.587 8.238 -13.247 1.00 84.00 171 TYR A C 1
ATOM 1266 O O . TYR A 1 171 ? 17.841 9.380 -13.632 1.00 84.00 171 TYR A O 1
ATOM 1274 N N . ARG A 1 172 ? 18.079 7.740 -12.107 1.00 82.06 172 ARG A N 1
ATOM 1275 C CA . ARG A 1 172 ? 18.929 8.482 -11.162 1.00 82.06 172 ARG A CA 1
ATOM 1276 C C . ARG A 1 172 ? 20.309 7.819 -11.044 1.00 82.06 172 ARG A C 1
ATOM 1278 O O . ARG A 1 172 ? 20.404 6.787 -10.375 1.00 82.06 172 ARG A O 1
ATOM 1285 N N . PRO A 1 173 ? 21.377 8.367 -11.658 1.00 83.38 173 PRO A N 1
ATOM 1286 C CA . PRO A 1 173 ? 22.728 7.809 -11.551 1.00 83.38 173 PRO A CA 1
ATOM 1287 C C . PRO A 1 173 ? 23.150 7.575 -10.091 1.00 83.38 173 PRO A C 1
ATOM 1289 O O . PRO A 1 173 ? 22.859 8.393 -9.222 1.00 83.38 173 PRO A O 1
ATOM 1292 N N . GLY A 1 174 ? 23.797 6.441 -9.809 1.00 78.25 174 GLY A N 1
ATOM 1293 C CA . GLY A 1 174 ? 24.269 6.081 -8.462 1.00 78.25 174 GLY A CA 1
ATOM 1294 C C . GLY A 1 174 ? 23.192 5.581 -7.486 1.00 78.25 174 GLY A C 1
ATOM 1295 O O . GLY A 1 174 ? 23.524 5.154 -6.383 1.00 78.25 174 GLY A O 1
ATOM 1296 N N . SER A 1 175 ? 21.909 5.583 -7.866 1.00 79.38 175 SER A N 1
ATOM 1297 C CA . SER A 1 175 ? 20.830 5.036 -7.036 1.00 79.38 175 SER A CA 1
ATOM 1298 C C . SER A 1 175 ? 20.586 3.547 -7.313 1.00 79.38 175 SER A C 1
ATOM 1300 O O . SER A 1 175 ? 20.594 3.110 -8.462 1.00 79.38 175 SER A O 1
ATOM 1302 N N . LYS A 1 176 ? 20.292 2.771 -6.262 1.00 78.69 176 LYS A N 1
ATOM 1303 C CA . LYS A 1 176 ? 19.875 1.355 -6.349 1.00 78.69 176 LYS A CA 1
ATOM 1304 C C . LYS A 1 176 ? 18.350 1.172 -6.291 1.00 78.69 176 LYS A C 1
ATOM 1306 O O . LYS A 1 176 ? 17.865 0.113 -5.919 1.00 78.69 176 LYS A O 1
ATOM 1311 N N . THR A 1 177 ? 17.584 2.225 -6.573 1.00 83.94 177 THR A N 1
ATOM 1312 C CA . THR A 1 177 ? 16.116 2.161 -6.556 1.00 83.94 177 THR A CA 1
ATOM 1313 C C . THR A 1 177 ? 15.575 1.257 -7.666 1.00 83.94 177 THR A C 1
ATOM 1315 O O . THR A 1 177 ? 16.085 1.277 -8.785 1.00 83.94 177 THR A O 1
ATOM 1318 N N . ASP A 1 178 ? 14.483 0.546 -7.389 1.00 85.56 178 ASP A N 1
ATOM 1319 C CA . ASP A 1 178 ? 13.751 -0.260 -8.377 1.00 85.56 178 ASP A CA 1
ATOM 1320 C C . ASP A 1 178 ? 13.197 0.573 -9.547 1.00 85.56 178 ASP A C 1
ATOM 1322 O O . ASP A 1 178 ? 12.923 0.045 -10.626 1.00 85.56 178 ASP A O 1
ATOM 1326 N N . HIS A 1 179 ? 13.095 1.899 -9.384 1.00 88.56 179 HIS A N 1
ATOM 1327 C CA . HIS A 1 179 ? 12.812 2.797 -10.505 1.00 88.56 179 HIS A CA 1
ATOM 1328 C C . HIS A 1 179 ? 13.905 2.717 -11.574 1.00 88.56 179 HIS A C 1
ATOM 1330 O O . HIS A 1 179 ? 13.587 2.624 -12.753 1.00 88.56 179 HIS A O 1
ATOM 1336 N N . ASN A 1 180 ? 15.187 2.654 -11.198 1.00 90.12 180 ASN A N 1
ATOM 1337 C CA . ASN A 1 180 ? 16.289 2.599 -12.165 1.00 90.12 180 ASN A CA 1
ATOM 1338 C C . ASN A 1 180 ? 16.269 1.328 -13.017 1.00 90.12 180 ASN A C 1
ATOM 1340 O O . ASN A 1 180 ? 16.735 1.369 -14.157 1.00 90.12 180 ASN A O 1
ATOM 1344 N N . SER A 1 181 ? 15.722 0.240 -12.469 1.00 88.94 181 SER A N 1
ATOM 1345 C CA . SER A 1 181 ? 15.559 -1.048 -13.139 1.00 88.94 181 SER A CA 1
ATOM 1346 C C . SER A 1 181 ? 14.229 -1.201 -13.881 1.00 88.94 181 SER A C 1
ATOM 1348 O O . SER A 1 181 ? 13.957 -2.272 -14.432 1.00 88.94 181 SER A O 1
ATOM 1350 N N . GLY A 1 182 ? 13.409 -0.143 -13.930 1.00 92.12 182 GLY A N 1
ATOM 1351 C CA . GLY A 1 182 ? 12.123 -0.152 -14.622 1.00 92.12 182 GLY A CA 1
ATOM 1352 C C . GLY A 1 182 ? 11.097 -1.076 -13.964 1.00 92.12 182 GLY A C 1
ATOM 1353 O O . GLY A 1 182 ? 10.148 -1.494 -14.627 1.00 92.12 182 GLY A O 1
ATOM 1354 N N . ASN A 1 183 ? 11.300 -1.419 -12.688 1.00 93.94 183 ASN A N 1
ATOM 1355 C CA . ASN A 1 183 ? 10.477 -2.351 -11.918 1.00 93.94 183 ASN A CA 1
ATOM 1356 C C . ASN A 1 183 ? 9.707 -1.672 -10.776 1.00 93.94 183 ASN A C 1
ATOM 1358 O O . ASN A 1 183 ? 9.163 -2.359 -9.913 1.00 93.94 183 ASN A O 1
ATOM 1362 N N . ALA A 1 184 ? 9.612 -0.341 -10.782 1.00 95.19 184 ALA A N 1
ATOM 1363 C CA . ALA A 1 184 ? 8.780 0.397 -9.844 1.00 95.19 184 ALA A CA 1
ATOM 1364 C C . ALA A 1 184 ? 7.814 1.365 -10.524 1.00 95.19 184 ALA A C 1
ATOM 1366 O O . ALA A 1 184 ? 8.028 1.817 -11.650 1.00 95.19 184 ALA A O 1
ATOM 1367 N N . LEU A 1 185 ? 6.738 1.664 -9.803 1.00 97.06 185 LEU A N 1
ATOM 1368 C CA . LEU A 1 185 ? 5.709 2.625 -10.173 1.00 97.06 185 LEU A CA 1
ATOM 1369 C C . LEU A 1 185 ? 5.423 3.533 -8.982 1.00 97.06 185 LEU A C 1
ATOM 1371 O O . LEU A 1 185 ? 5.275 3.044 -7.861 1.00 97.06 185 LEU A O 1
ATOM 1375 N N . ASP A 1 186 ? 5.256 4.825 -9.251 1.00 97.56 186 ASP A N 1
ATOM 1376 C CA . ASP A 1 186 ? 4.652 5.765 -8.310 1.00 97.56 186 ASP A CA 1
ATOM 1377 C C . ASP A 1 186 ? 3.235 6.082 -8.806 1.00 97.56 186 ASP A C 1
ATOM 1379 O O . ASP A 1 186 ? 3.041 6.634 -9.891 1.00 97.56 186 ASP A O 1
ATOM 1383 N N . CYS A 1 187 ? 2.232 5.675 -8.032 1.00 98.06 187 CYS A N 1
ATOM 1384 C CA . CYS A 1 187 ? 0.819 5.772 -8.379 1.00 98.06 187 CYS A CA 1
ATOM 1385 C C . CYS A 1 187 ? 0.122 6.831 -7.520 1.00 98.06 187 CYS A C 1
ATOM 1387 O O . CYS A 1 187 ? 0.002 6.690 -6.303 1.00 98.06 187 CYS A O 1
ATOM 1389 N N . PHE A 1 188 ? -0.351 7.892 -8.162 1.00 97.44 188 PHE A N 1
ATOM 1390 C CA . PHE A 1 188 ? -0.864 9.108 -7.551 1.00 97.44 188 PHE A CA 1
ATOM 1391 C C . PHE A 1 188 ? -2.397 9.100 -7.526 1.00 97.44 188 PHE A C 1
ATOM 1393 O O . PHE A 1 188 ? -3.016 9.345 -8.562 1.00 97.44 188 PHE A O 1
ATOM 1400 N N . PRO A 1 189 ? -3.037 8.869 -6.363 1.00 93.31 189 PRO A N 1
ATOM 1401 C CA . PRO A 1 189 ? -4.482 9.041 -6.218 1.00 93.31 189 PRO A CA 1
ATOM 1402 C C . PRO A 1 189 ? -4.900 10.515 -6.142 1.00 93.31 189 PRO A C 1
ATOM 1404 O O . PRO A 1 189 ? -6.074 10.824 -5.997 1.00 93.31 189 PRO A O 1
ATOM 1407 N N . GLY A 1 190 ? -3.946 11.444 -6.157 1.00 92.50 190 GLY A N 1
ATOM 1408 C CA . GLY A 1 190 ? -4.192 12.874 -6.071 1.00 92.50 190 GLY A CA 1
ATOM 1409 C C . GLY A 1 190 ? -2.990 13.677 -6.552 1.00 92.50 190 GLY A C 1
ATOM 1410 O O . GLY A 1 190 ? -2.139 13.182 -7.287 1.00 92.50 190 GLY A O 1
ATOM 1411 N N . ARG A 1 191 ? -2.910 14.939 -6.132 1.00 90.62 191 ARG A N 1
ATOM 1412 C CA . ARG A 1 191 ? -1.835 15.844 -6.547 1.00 90.62 191 ARG A CA 1
ATOM 1413 C C . ARG A 1 191 ? -0.488 15.443 -5.928 1.00 90.62 191 ARG A C 1
ATOM 1415 O O . ARG A 1 191 ? -0.388 15.318 -4.709 1.00 90.62 191 ARG A O 1
ATOM 1422 N N . PHE A 1 192 ? 0.551 15.348 -6.761 1.00 93.44 192 PHE A N 1
ATOM 1423 C CA . PHE A 1 192 ? 1.948 15.223 -6.326 1.00 93.44 192 PHE A CA 1
ATOM 1424 C C . PHE A 1 192 ? 2.328 16.328 -5.322 1.00 93.44 192 PHE A C 1
ATOM 1426 O O . PHE A 1 192 ? 1.915 17.486 -5.458 1.00 93.44 192 PHE A O 1
ATOM 1433 N N . GLY A 1 193 ? 3.128 15.980 -4.314 1.00 90.12 193 GLY A N 1
ATOM 1434 C CA . GLY A 1 193 ? 3.622 16.904 -3.296 1.00 90.12 193 GLY A CA 1
ATOM 1435 C C . GLY A 1 193 ? 2.561 17.347 -2.288 1.00 90.12 193 GLY A C 1
ATOM 1436 O O . GLY A 1 193 ? 2.758 18.328 -1.576 1.00 90.12 193 GLY A O 1
ATOM 1437 N N . SER A 1 194 ? 1.408 16.677 -2.219 1.00 88.62 194 SER A N 1
ATOM 1438 C CA . SER A 1 194 ? 0.341 16.995 -1.264 1.00 88.62 194 SER A CA 1
ATOM 1439 C C . SER A 1 194 ? -0.148 15.747 -0.542 1.00 88.62 194 SER A C 1
ATOM 1441 O O . SER A 1 194 ? -0.395 14.722 -1.168 1.00 88.62 194 SER A O 1
ATOM 1443 N N . PHE A 1 195 ? -0.349 15.838 0.777 1.00 85.56 195 PHE A N 1
ATOM 1444 C CA . PHE A 1 195 ? -0.984 14.755 1.532 1.00 85.56 195 PHE A CA 1
ATOM 1445 C C . PHE A 1 195 ? -2.308 14.359 0.872 1.00 85.56 195 PHE A C 1
ATOM 1447 O O . PHE A 1 195 ? -3.191 15.207 0.705 1.00 85.56 195 PHE A O 1
ATOM 1454 N N . ALA A 1 196 ? -2.467 13.076 0.549 1.00 85.12 196 ALA A N 1
ATOM 1455 C CA . ALA A 1 196 ? -3.750 12.557 0.112 1.00 85.12 196 ALA A CA 1
ATOM 1456 C C . ALA A 1 196 ? -4.797 12.748 1.221 1.00 85.12 196 ALA A C 1
ATOM 1458 O O . ALA A 1 196 ? -4.561 12.453 2.394 1.00 85.12 196 ALA A O 1
ATOM 1459 N N . LYS A 1 197 ? -5.973 13.254 0.846 1.00 79.31 197 LYS A N 1
ATOM 1460 C CA . LYS A 1 197 ? -7.099 13.541 1.747 1.00 79.31 197 LYS A CA 1
ATOM 1461 C C . LYS A 1 197 ? -8.404 13.088 1.097 1.00 79.31 197 LYS A C 1
ATOM 1463 O O . LYS A 1 197 ? -8.442 12.850 -0.108 1.00 79.31 197 LYS A O 1
ATOM 1468 N N . GLY A 1 198 ? -9.470 12.977 1.890 1.00 84.44 198 GLY A N 1
ATOM 1469 C CA . GLY A 1 198 ? -10.822 12.707 1.388 1.00 84.44 198 GLY A CA 1
ATOM 1470 C C . GLY A 1 198 ? -10.895 11.483 0.467 1.00 84.44 198 GLY A C 1
ATOM 1471 O O . GLY A 1 198 ? -10.404 10.408 0.820 1.00 84.44 198 GLY A O 1
ATOM 1472 N N . ALA A 1 199 ? -11.492 11.666 -0.714 1.00 83.25 199 ALA A N 1
ATOM 1473 C CA . ALA A 1 199 ? -11.646 10.621 -1.725 1.00 83.25 199 ALA A CA 1
ATOM 1474 C C . ALA A 1 199 ? -10.300 10.024 -2.173 1.00 83.25 199 ALA A C 1
ATOM 1476 O O . ALA A 1 199 ? -10.177 8.805 -2.214 1.00 83.25 199 ALA A O 1
ATOM 1477 N N . ASN A 1 200 ? -9.268 10.846 -2.374 1.00 85.69 200 ASN A N 1
ATOM 1478 C CA . ASN A 1 200 ? -7.946 10.393 -2.826 1.00 85.69 200 ASN A CA 1
ATOM 1479 C C . ASN A 1 200 ? -7.271 9.490 -1.785 1.00 85.69 200 ASN A C 1
ATOM 1481 O O . ASN A 1 200 ? -6.686 8.461 -2.114 1.00 85.69 200 ASN A O 1
ATOM 1485 N N . LEU A 1 201 ? -7.387 9.836 -0.497 1.00 85.62 201 LEU A N 1
ATOM 1486 C CA . LEU A 1 201 ? -6.884 8.975 0.578 1.00 85.62 201 LEU A CA 1
ATOM 1487 C C . LEU A 1 201 ? -7.658 7.651 0.632 1.00 85.62 201 LEU A C 1
ATOM 1489 O O . LEU A 1 201 ? -7.065 6.594 0.838 1.00 85.62 201 LEU A O 1
ATOM 1493 N N . LYS A 1 202 ? -8.981 7.695 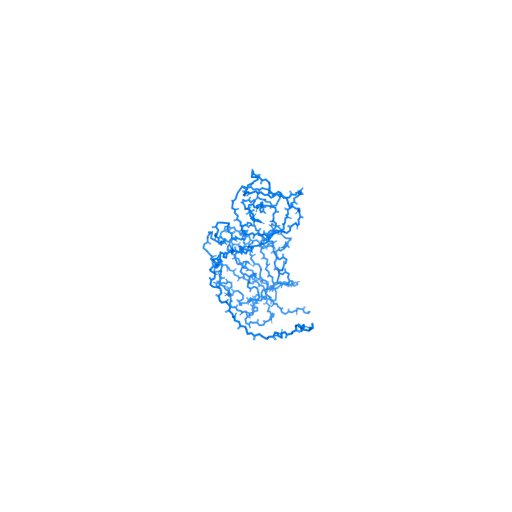0.435 1.00 81.38 202 LYS A N 1
ATOM 1494 C CA . LYS A 1 202 ? -9.837 6.502 0.405 1.00 81.38 202 LYS A CA 1
ATOM 1495 C C . LYS A 1 202 ? -9.497 5.587 -0.777 1.00 81.38 202 LYS A C 1
ATOM 1497 O O . LYS A 1 202 ? -9.362 4.377 -0.581 1.00 81.38 202 LYS A O 1
ATOM 1502 N N . GLU A 1 203 ? -9.349 6.145 -1.973 1.00 87.56 203 GLU A N 1
ATOM 1503 C CA . GLU A 1 203 ? -8.986 5.402 -3.181 1.00 87.56 203 GLU A CA 1
ATOM 1504 C C . GLU A 1 203 ? -7.576 4.822 -3.046 1.00 87.56 203 GLU A C 1
ATOM 1506 O O . GLU A 1 203 ? -7.395 3.619 -3.218 1.00 87.56 203 GLU A O 1
ATOM 1511 N N . GLY A 1 204 ? -6.613 5.624 -2.579 1.00 91.81 204 GLY A N 1
ATOM 1512 C CA . GLY A 1 204 ? -5.247 5.171 -2.330 1.00 91.81 204 GLY A CA 1
ATOM 1513 C C . GLY A 1 204 ? -5.160 4.033 -1.303 1.00 91.81 204 GLY A C 1
ATOM 1514 O O . GLY A 1 204 ? -4.472 3.037 -1.524 1.00 91.81 204 GLY A O 1
ATOM 1515 N N . ASN A 1 205 ? -5.933 4.105 -0.213 1.00 86.31 205 ASN A N 1
ATOM 1516 C CA . ASN A 1 205 ? -6.045 3.007 0.755 1.00 86.31 205 ASN A CA 1
ATOM 1517 C C . ASN A 1 205 ? -6.617 1.729 0.121 1.00 86.31 205 ASN A C 1
ATOM 1519 O O . ASN A 1 205 ? -6.163 0.626 0.431 1.00 86.31 205 ASN A O 1
ATOM 1523 N N . THR A 1 206 ? -7.608 1.874 -0.762 1.00 85.25 206 THR A N 1
ATOM 1524 C CA . THR A 1 206 ? -8.238 0.744 -1.459 1.00 85.25 206 THR A CA 1
ATOM 1525 C C . THR A 1 206 ? -7.258 0.096 -2.435 1.00 85.25 206 THR A C 1
ATOM 1527 O O . THR A 1 206 ? -7.122 -1.128 -2.441 1.00 85.25 206 THR A O 1
ATOM 1530 N N . ALA A 1 207 ? -6.518 0.904 -3.192 1.00 95.62 207 ALA A N 1
ATOM 1531 C CA . ALA A 1 207 ? -5.490 0.449 -4.117 1.00 95.62 207 ALA A CA 1
ATOM 1532 C C . ALA A 1 207 ? -4.324 -0.247 -3.406 1.00 95.62 207 ALA A C 1
ATOM 1534 O O . ALA A 1 207 ? -3.969 -1.367 -3.769 1.00 95.62 207 ALA A O 1
ATOM 1535 N N . ALA A 1 208 ? -3.795 0.333 -2.325 1.00 94.81 208 ALA A N 1
ATOM 1536 C CA . ALA A 1 208 ? -2.746 -0.298 -1.523 1.00 94.81 208 ALA A CA 1
ATOM 1537 C C . ALA A 1 208 ? -3.201 -1.647 -0.928 1.00 94.81 208 ALA A C 1
ATOM 1539 O O . ALA A 1 208 ? -2.429 -2.606 -0.879 1.00 94.81 208 ALA A O 1
ATOM 1540 N N . ALA A 1 209 ? -4.465 -1.763 -0.506 1.00 84.81 209 ALA A N 1
ATOM 1541 C CA . ALA A 1 209 ? -5.027 -3.030 -0.038 1.00 84.81 209 ALA A CA 1
ATOM 1542 C C . ALA A 1 209 ? -5.203 -4.056 -1.173 1.00 84.81 209 ALA A C 1
ATOM 1544 O O . ALA A 1 209 ? -4.915 -5.238 -0.975 1.00 84.81 209 ALA A O 1
ATOM 1545 N N . TRP A 1 210 ? -5.648 -3.620 -2.354 1.00 93.62 210 TRP A N 1
ATOM 1546 C CA . TRP A 1 210 ? -5.814 -4.469 -3.537 1.00 93.62 210 TRP A CA 1
ATOM 1547 C C . TRP A 1 210 ? -4.468 -5.022 -4.024 1.00 93.62 210 TRP A C 1
ATOM 1549 O O . TRP A 1 210 ? -4.348 -6.228 -4.241 1.00 93.62 210 TRP A O 1
ATOM 1559 N N . LEU A 1 211 ? -3.435 -4.175 -4.068 1.00 96.44 211 LEU A N 1
ATOM 1560 C CA . LEU A 1 211 ? -2.063 -4.561 -4.406 1.00 96.44 211 LEU A CA 1
ATOM 1561 C C . LEU A 1 211 ? -1.523 -5.633 -3.459 1.00 96.44 211 LEU A C 1
ATOM 1563 O O . LEU A 1 211 ? -0.983 -6.632 -3.916 1.00 96.44 211 LEU A O 1
ATOM 1567 N N . ARG A 1 212 ? -1.725 -5.476 -2.144 1.00 91.38 212 ARG A N 1
ATOM 1568 C CA . ARG A 1 212 ? -1.332 -6.490 -1.150 1.00 91.38 212 ARG A CA 1
ATOM 1569 C C . ARG A 1 212 ? -2.083 -7.803 -1.335 1.00 91.38 212 ARG A C 1
ATOM 1571 O O . ARG A 1 212 ? -1.472 -8.866 -1.314 1.00 91.38 212 ARG A O 1
ATOM 1578 N N . LYS A 1 213 ? -3.406 -7.732 -1.515 1.00 84.25 213 LYS A N 1
ATOM 1579 C CA . LYS A 1 213 ? -4.266 -8.914 -1.674 1.00 84.25 213 LYS A CA 1
ATOM 1580 C C . LYS A 1 213 ? -3.875 -9.741 -2.899 1.00 84.25 213 LYS A C 1
ATOM 1582 O O . LYS A 1 213 ? -3.898 -10.966 -2.833 1.00 84.25 213 LYS A O 1
ATOM 1587 N N . TYR A 1 214 ? -3.525 -9.079 -3.999 1.00 88.75 214 TYR A N 1
ATOM 1588 C CA . TYR A 1 214 ? -3.201 -9.731 -5.267 1.00 88.75 214 TYR A CA 1
ATOM 1589 C C . TYR A 1 214 ? -1.712 -9.689 -5.613 1.00 88.75 214 TYR A C 1
ATOM 1591 O O . TYR A 1 214 ? -1.353 -9.943 -6.761 1.00 88.75 214 TYR A O 1
ATOM 1599 N N . ALA A 1 215 ? -0.842 -9.442 -4.628 1.00 85.75 215 ALA A N 1
ATOM 1600 C CA . ALA A 1 215 ? 0.595 -9.290 -4.838 1.00 85.75 215 ALA A CA 1
ATOM 1601 C C . ALA A 1 215 ? 1.209 -10.480 -5.584 1.00 85.75 215 ALA A C 1
ATOM 1603 O O . ALA A 1 215 ? 1.962 -10.278 -6.527 1.00 85.75 215 ALA A O 1
ATOM 1604 N N . GLY A 1 216 ? 0.805 -11.710 -5.244 1.00 80.25 216 GLY A N 1
ATOM 1605 C CA . GLY A 1 216 ? 1.282 -12.913 -5.932 1.00 80.25 216 GLY A CA 1
ATOM 1606 C C . GLY A 1 216 ? 0.782 -13.069 -7.370 1.00 80.25 216 GLY A C 1
ATOM 1607 O O . GLY A 1 216 ? 1.466 -13.673 -8.180 1.00 80.25 216 GLY A O 1
ATOM 1608 N N . ARG A 1 217 ? -0.382 -12.506 -7.724 1.00 88.00 217 ARG A N 1
ATOM 1609 C CA . ARG A 1 217 ? -0.853 -12.491 -9.123 1.00 88.00 217 ARG A CA 1
ATOM 1610 C C . ARG A 1 217 ? -0.176 -11.391 -9.928 1.00 88.00 217 ARG A C 1
ATOM 1612 O O . ARG A 1 217 ? -0.020 -11.545 -11.127 1.00 88.00 217 ARG A O 1
ATOM 1619 N N . LEU A 1 218 ? 0.184 -10.283 -9.289 1.00 91.00 218 LEU A N 1
ATOM 1620 C CA . LEU A 1 218 ? 0.783 -9.118 -9.940 1.00 91.00 218 LEU A CA 1
ATOM 1621 C C . LEU A 1 218 ? 2.318 -9.160 -9.970 1.00 91.00 218 LEU A C 1
ATOM 1623 O O . LEU A 1 218 ? 2.914 -8.352 -10.676 1.00 91.00 218 LEU A O 1
ATOM 1627 N N . ASP A 1 219 ? 2.941 -10.078 -9.227 1.00 90.00 219 ASP A N 1
ATOM 1628 C CA . ASP A 1 219 ? 4.376 -10.103 -8.916 1.00 90.00 219 ASP A CA 1
ATOM 1629 C C . ASP A 1 219 ? 4.870 -8.864 -8.145 1.00 90.00 219 ASP A C 1
ATOM 1631 O O . ASP A 1 219 ? 5.994 -8.402 -8.331 1.00 90.00 219 ASP A O 1
ATOM 1635 N N . VAL A 1 220 ? 4.045 -8.309 -7.252 1.00 93.69 220 VAL A N 1
ATOM 1636 C CA . VAL A 1 220 ? 4.436 -7.174 -6.396 1.00 93.69 220 VAL A CA 1
ATOM 1637 C C . VAL A 1 220 ? 5.333 -7.657 -5.254 1.00 93.69 220 VAL A C 1
ATOM 1639 O O . VAL A 1 220 ? 4.920 -8.478 -4.435 1.00 93.69 220 VAL A O 1
ATOM 1642 N N . GLN A 1 221 ? 6.540 -7.096 -5.161 1.00 90.31 221 GLN A N 1
ATOM 1643 C CA . GLN A 1 221 ? 7.506 -7.383 -4.102 1.00 90.31 221 GLN A CA 1
ATOM 1644 C C . GLN A 1 221 ? 7.185 -6.605 -2.824 1.00 90.31 221 GLN A C 1
ATOM 1646 O O . GLN A 1 221 ? 7.203 -7.165 -1.721 1.00 90.31 221 GLN A O 1
ATOM 1651 N N . TYR A 1 222 ? 6.901 -5.308 -2.961 1.00 94.06 222 TYR A N 1
ATOM 1652 C CA . TYR A 1 222 ? 6.535 -4.445 -1.844 1.00 94.06 222 TYR A CA 1
ATOM 1653 C C . TYR A 1 222 ? 5.726 -3.223 -2.273 1.00 94.06 222 TYR A C 1
ATOM 1655 O O . TYR A 1 222 ? 5.733 -2.813 -3.431 1.00 94.06 222 TYR A O 1
ATOM 1663 N N . VAL A 1 223 ? 5.017 -2.649 -1.302 1.00 97.50 223 VAL A N 1
ATOM 1664 C CA . VAL A 1 223 ? 4.208 -1.437 -1.453 1.00 97.50 223 VAL A CA 1
ATOM 1665 C C . VAL A 1 223 ? 4.564 -0.468 -0.332 1.00 97.50 223 VAL A C 1
ATOM 1667 O O . VAL A 1 223 ? 4.695 -0.896 0.818 1.00 97.50 223 VAL A O 1
ATOM 1670 N N . ILE A 1 224 ? 4.682 0.824 -0.644 1.00 97.50 224 ILE A N 1
ATOM 1671 C CA . ILE A 1 224 ? 4.835 1.898 0.346 1.00 97.50 224 ILE A CA 1
ATOM 1672 C C . ILE A 1 224 ? 3.676 2.887 0.198 1.00 97.50 224 ILE A C 1
ATOM 1674 O O . ILE A 1 224 ? 3.380 3.341 -0.905 1.00 97.50 224 ILE A O 1
ATOM 1678 N N . TRP A 1 225 ? 3.000 3.204 1.302 1.00 97.62 225 TRP A N 1
ATOM 1679 C CA . TRP A 1 225 ? 1.882 4.149 1.334 1.00 97.62 225 TRP A CA 1
ATOM 1680 C C . TRP A 1 225 ? 1.698 4.734 2.737 1.00 97.62 225 TRP A C 1
ATOM 1682 O O . TRP A 1 225 ? 1.725 3.997 3.722 1.00 97.62 225 TRP A O 1
ATOM 1692 N N . GLN A 1 226 ? 1.482 6.047 2.847 1.00 96.12 226 GLN A N 1
ATOM 1693 C CA . GLN A 1 226 ? 1.229 6.760 4.113 1.00 96.12 226 GLN A CA 1
ATOM 1694 C C . GLN A 1 226 ? 2.295 6.487 5.191 1.00 96.12 226 GLN A C 1
ATOM 1696 O O . GLN A 1 226 ? 1.968 6.199 6.349 1.00 96.12 226 GLN A O 1
ATOM 1701 N N . ASN A 1 227 ? 3.572 6.565 4.805 1.00 93.12 227 ASN A N 1
ATOM 1702 C CA . ASN A 1 227 ? 4.738 6.248 5.631 1.00 93.12 227 ASN A CA 1
ATOM 1703 C C . ASN A 1 227 ? 4.716 4.822 6.211 1.00 93.12 227 ASN A C 1
ATOM 1705 O O . ASN A 1 227 ? 5.104 4.570 7.352 1.00 93.12 227 ASN A O 1
ATOM 1709 N N . ARG A 1 228 ? 4.222 3.865 5.429 1.00 93.38 228 ARG A N 1
ATOM 1710 C CA . ARG A 1 228 ? 4.238 2.451 5.793 1.00 93.38 228 ARG A CA 1
ATOM 1711 C C . ARG A 1 228 ? 4.711 1.616 4.635 1.00 93.38 228 ARG A C 1
ATOM 1713 O O . ARG A 1 228 ? 4.368 1.912 3.499 1.00 93.38 228 ARG A O 1
ATOM 1720 N N . ILE A 1 229 ? 5.429 0.547 4.944 1.00 95.06 229 ILE A N 1
ATOM 1721 C CA . ILE A 1 229 ? 5.902 -0.437 3.978 1.00 95.06 229 ILE A CA 1
ATOM 1722 C C . ILE A 1 229 ? 5.307 -1.811 4.277 1.00 95.06 229 ILE A C 1
ATOM 1724 O O . ILE A 1 229 ? 5.222 -2.237 5.430 1.00 95.06 229 ILE A O 1
ATOM 1728 N N . TRP A 1 230 ? 4.893 -2.509 3.229 1.00 93.25 230 TRP A N 1
ATOM 1729 C CA . TRP A 1 230 ? 4.526 -3.919 3.260 1.00 93.25 230 TRP A CA 1
ATOM 1730 C C . TRP A 1 230 ? 5.353 -4.661 2.216 1.00 93.25 230 TRP A C 1
ATOM 1732 O O . TRP A 1 230 ? 5.483 -4.175 1.098 1.00 93.25 230 TRP A O 1
ATOM 1742 N N . ASN A 1 231 ? 5.872 -5.842 2.550 1.00 85.44 231 ASN A N 1
ATOM 1743 C CA . ASN A 1 231 ? 6.653 -6.678 1.636 1.00 85.44 231 ASN A CA 1
ATOM 1744 C C . ASN A 1 231 ? 6.058 -8.081 1.589 1.00 85.44 231 ASN A C 1
ATOM 1746 O O . ASN A 1 231 ? 5.640 -8.605 2.623 1.00 85.44 231 ASN A O 1
ATOM 1750 N N . MET A 1 232 ? 6.119 -8.724 0.426 1.00 77.94 232 MET A N 1
ATOM 1751 C CA . MET A 1 232 ? 5.650 -10.096 0.250 1.00 77.94 232 MET A CA 1
ATOM 1752 C C . MET A 1 232 ? 6.438 -11.092 1.116 1.00 77.94 232 MET A C 1
ATOM 1754 O O . MET A 1 232 ? 5.839 -11.943 1.767 1.00 77.94 232 MET A O 1
ATOM 1758 N N . SER A 1 233 ? 7.763 -10.930 1.223 1.00 77.75 233 SER A N 1
ATOM 1759 C CA . SER A 1 233 ? 8.633 -11.786 2.052 1.00 77.75 233 SER A CA 1
ATOM 1760 C C . SER A 1 233 ? 8.366 -11.684 3.557 1.00 77.75 233 SER A C 1
ATOM 1762 O O . SER A 1 233 ? 8.745 -12.568 4.317 1.00 77.75 233 SER A O 1
ATOM 1764 N N . ARG A 1 234 ? 7.704 -10.606 3.993 1.00 80.62 234 ARG A N 1
ATOM 1765 C CA . ARG A 1 234 ? 7.348 -10.330 5.392 1.00 80.62 234 ARG A CA 1
ATOM 1766 C C . ARG A 1 234 ? 5.843 -10.120 5.535 1.00 80.62 234 ARG A C 1
ATOM 1768 O O . ARG A 1 234 ? 5.394 -9.344 6.375 1.00 80.62 234 ARG A O 1
ATOM 1775 N N . ALA A 1 235 ? 5.049 -10.781 4.689 1.00 64.75 235 ALA A N 1
ATOM 1776 C CA . ALA A 1 235 ? 3.615 -10.525 4.600 1.00 64.75 235 ALA A CA 1
ATOM 1777 C C . ALA A 1 235 ? 2.883 -10.754 5.934 1.00 64.75 235 ALA A C 1
ATOM 1779 O O . ALA A 1 235 ? 1.932 -10.024 6.228 1.00 64.75 235 ALA A O 1
ATOM 1780 N N . SER A 1 236 ? 3.359 -11.708 6.745 1.00 63.53 236 SER A N 1
ATOM 1781 C CA . SER A 1 236 ? 2.847 -12.032 8.085 1.00 63.53 236 SER A CA 1
ATOM 1782 C C . SER A 1 236 ? 3.000 -10.894 9.097 1.00 63.53 236 SER A C 1
ATOM 1784 O O . SER A 1 236 ? 2.220 -10.813 10.043 1.00 63.53 236 SER A O 1
ATOM 1786 N N . GLU A 1 237 ? 3.957 -9.988 8.893 1.00 71.81 237 GLU A N 1
ATOM 1787 C CA . GLU A 1 237 ? 4.158 -8.815 9.747 1.00 71.81 237 GLU A CA 1
ATOM 1788 C C . GLU A 1 237 ? 3.217 -7.657 9.393 1.00 71.81 237 GLU A C 1
ATOM 1790 O O . GLU A 1 237 ? 3.077 -6.703 10.157 1.00 71.81 237 GLU A O 1
ATOM 1795 N N . GLY A 1 238 ? 2.548 -7.727 8.240 1.00 78.56 238 GLY A N 1
ATOM 1796 C CA . GLY A 1 238 ? 1.664 -6.667 7.779 1.00 78.56 238 GLY A CA 1
ATOM 1797 C C . GLY A 1 238 ? 2.408 -5.370 7.440 1.00 78.56 238 GLY A C 1
ATOM 1798 O O . GLY A 1 238 ? 3.520 -5.386 6.912 1.00 78.56 238 GLY A O 1
ATOM 1799 N N . TRP A 1 239 ? 1.737 -4.236 7.649 1.00 83.12 239 TRP A N 1
ATOM 1800 C CA . TRP A 1 239 ? 2.317 -2.912 7.420 1.00 83.12 239 TRP A CA 1
ATOM 1801 C C . TRP A 1 239 ? 3.282 -2.541 8.544 1.00 83.12 239 TRP A C 1
ATOM 1803 O O . TRP A 1 239 ? 2.919 -2.592 9.718 1.00 83.12 239 TRP A O 1
ATOM 1813 N N . ARG A 1 240 ? 4.476 -2.086 8.174 1.00 91.75 240 ARG A N 1
ATOM 1814 C CA . ARG A 1 240 ? 5.535 -1.639 9.087 1.00 91.75 240 ARG A CA 1
ATOM 1815 C C . ARG A 1 240 ? 5.832 -0.166 8.851 1.00 91.75 240 ARG A C 1
ATOM 1817 O O . ARG A 1 240 ? 5.502 0.361 7.790 1.00 91.75 240 ARG A O 1
ATOM 1824 N N . ASP A 1 241 ? 6.429 0.501 9.831 1.00 88.06 241 ASP A N 1
ATOM 1825 C CA . ASP A 1 241 ? 6.859 1.889 9.655 1.00 88.06 241 ASP A CA 1
ATOM 1826 C C . ASP A 1 241 ? 7.926 1.980 8.555 1.00 88.06 241 ASP A C 1
ATOM 1828 O O . ASP A 1 241 ? 8.822 1.135 8.476 1.00 88.06 241 ASP A O 1
ATOM 1832 N N . TYR A 1 242 ? 7.793 2.984 7.690 1.00 90.25 242 TYR A N 1
ATOM 1833 C CA . TYR A 1 242 ? 8.779 3.292 6.657 1.00 90.25 242 TYR A CA 1
ATOM 1834 C C . TYR A 1 242 ? 9.835 4.306 7.139 1.00 90.25 242 TYR A C 1
ATOM 1836 O O . TYR A 1 242 ? 10.911 4.392 6.551 1.00 90.25 242 TYR A O 1
ATOM 1844 N N . GLY A 1 243 ? 9.573 5.031 8.235 1.00 89.69 243 GLY A N 1
ATOM 1845 C CA . GLY A 1 243 ? 10.568 5.872 8.912 1.00 89.69 243 GLY A CA 1
ATOM 1846 C C . GLY A 1 243 ? 10.752 7.284 8.339 1.00 89.69 243 GLY A C 1
ATOM 1847 O O . GLY A 1 243 ? 11.808 7.886 8.517 1.00 89.69 243 GLY A O 1
ATOM 1848 N N . ARG A 1 244 ? 9.749 7.835 7.644 1.00 91.62 244 ARG A N 1
ATOM 1849 C CA . ARG A 1 244 ? 9.736 9.207 7.094 1.00 91.62 244 ARG A CA 1
ATOM 1850 C C . ARG A 1 244 ? 8.450 9.978 7.443 1.00 91.62 244 ARG A C 1
ATOM 1852 O O . ARG A 1 244 ? 7.741 10.441 6.544 1.00 91.62 244 ARG A O 1
ATOM 1859 N N . PRO A 1 245 ? 8.104 10.120 8.736 1.00 84.56 245 PRO A N 1
ATOM 1860 C CA . PRO A 1 245 ? 6.881 10.802 9.143 1.00 84.56 245 PRO A CA 1
ATOM 1861 C C . PRO A 1 245 ? 6.876 12.268 8.682 1.00 84.56 245 PRO A C 1
ATOM 1863 O O . PRO A 1 245 ? 7.882 12.965 8.775 1.00 84.56 245 PRO A O 1
ATOM 1866 N N . GLY A 1 246 ? 5.734 12.740 8.178 1.00 79.38 246 GLY A N 1
ATOM 1867 C CA . GLY A 1 246 ? 5.521 14.146 7.800 1.00 79.38 246 GLY A CA 1
ATOM 1868 C C . GLY A 1 246 ? 6.172 14.601 6.486 1.00 79.38 246 GLY A C 1
ATOM 1869 O O . GLY A 1 246 ? 5.779 15.634 5.950 1.00 79.38 246 GLY A O 1
ATOM 1870 N N . GLN A 1 247 ? 7.105 13.832 5.921 1.00 87.69 247 GLN A N 1
ATOM 1871 C CA . GLN A 1 247 ? 7.702 14.130 4.617 1.00 87.69 247 GLN A CA 1
ATOM 1872 C C . GLN A 1 247 ? 6.746 13.679 3.514 1.00 87.69 247 GLN A C 1
ATOM 1874 O O . GLN A 1 247 ? 6.627 12.485 3.277 1.00 87.69 247 GLN A O 1
ATOM 1879 N N . VAL A 1 248 ? 6.047 14.605 2.854 1.00 83.62 248 VAL A N 1
ATOM 1880 C CA . VAL A 1 248 ? 4.937 14.266 1.942 1.00 83.62 248 VAL A CA 1
ATOM 1881 C C . VAL A 1 248 ? 5.346 13.259 0.866 1.00 83.62 248 VAL A C 1
ATOM 1883 O O . VAL A 1 248 ? 4.785 12.167 0.815 1.00 83.62 248 VAL A O 1
ATOM 1886 N N . THR A 1 249 ? 6.342 13.602 0.051 1.00 90.94 249 THR A N 1
ATOM 1887 C CA . THR A 1 249 ? 6.748 12.764 -1.082 1.00 90.94 249 THR A CA 1
ATOM 1888 C C . THR A 1 249 ? 7.648 11.619 -0.635 1.00 90.94 249 THR A C 1
ATOM 1890 O O . THR A 1 249 ? 7.370 10.464 -0.930 1.00 90.94 249 THR A O 1
ATOM 1893 N N . GLN A 1 250 ? 8.692 11.881 0.156 1.00 90.69 250 GLN A N 1
ATOM 1894 C CA . GLN A 1 250 ? 9.605 10.827 0.616 1.00 90.69 250 GLN A CA 1
ATOM 1895 C C . GLN A 1 250 ? 8.902 9.815 1.534 1.00 90.69 250 GLN A C 1
ATOM 1897 O O . GLN A 1 250 ? 9.231 8.632 1.525 1.00 90.69 250 GLN A O 1
ATOM 1902 N N . GLY A 1 251 ? 7.922 10.255 2.319 1.00 90.94 251 GLY A N 1
ATOM 1903 C CA . GLY A 1 251 ? 7.066 9.412 3.151 1.00 90.94 251 GLY A CA 1
ATOM 1904 C C . GLY A 1 251 ? 5.877 8.805 2.411 1.00 90.94 251 GLY A C 1
ATOM 1905 O O . GLY A 1 251 ? 5.083 8.119 3.051 1.00 90.94 251 GLY A O 1
ATOM 1906 N N . HIS A 1 252 ? 5.755 8.994 1.092 1.00 96.44 252 HIS A N 1
ATOM 1907 C CA . HIS A 1 252 ? 4.725 8.355 0.265 1.00 96.44 252 HIS A CA 1
ATOM 1908 C C . HIS A 1 252 ? 3.298 8.680 0.733 1.00 96.44 252 HIS A C 1
ATOM 1910 O O . HIS A 1 252 ? 2.425 7.814 0.830 1.00 96.44 252 HIS A O 1
ATOM 1916 N N . TYR A 1 253 ? 3.065 9.936 1.114 1.00 89.56 253 TYR A N 1
ATOM 1917 C CA . TYR A 1 253 ? 1.743 10.420 1.506 1.00 89.56 253 TYR A CA 1
ATOM 1918 C C . TYR A 1 253 ? 0.918 10.937 0.322 1.00 89.56 253 TYR A C 1
ATOM 1920 O O . TYR A 1 253 ? -0.302 11.076 0.446 1.00 89.56 253 TYR A O 1
ATOM 1928 N N . ASP A 1 254 ? 1.579 11.245 -0.790 1.00 93.88 254 ASP A N 1
ATOM 1929 C CA . ASP A 1 254 ? 1.015 11.747 -2.047 1.00 93.88 254 ASP A CA 1
ATOM 1930 C C . ASP A 1 254 ? 0.927 10.666 -3.142 1.00 93.88 254 ASP A C 1
ATOM 1932 O O . ASP A 1 254 ? 0.152 10.823 -4.085 1.00 93.88 254 ASP A O 1
ATOM 1936 N N . HIS A 1 255 ? 1.658 9.553 -3.004 1.00 97.94 255 HIS A N 1
ATOM 1937 C CA . HIS A 1 255 ? 1.625 8.417 -3.929 1.00 97.94 255 HIS A CA 1
ATOM 1938 C C . HIS A 1 255 ? 1.827 7.065 -3.254 1.00 97.94 255 HIS A C 1
ATOM 1940 O O . HIS A 1 255 ? 2.478 6.957 -2.218 1.00 97.94 255 HIS A O 1
ATOM 1946 N N . ILE A 1 256 ? 1.295 6.026 -3.892 1.00 98.38 256 ILE A N 1
ATOM 1947 C CA . ILE A 1 256 ? 1.590 4.627 -3.598 1.00 98.38 256 ILE A CA 1
ATOM 1948 C C . ILE A 1 256 ? 2.819 4.243 -4.413 1.00 98.38 256 ILE A C 1
ATOM 1950 O O . ILE A 1 256 ? 2.764 4.268 -5.642 1.00 98.38 256 ILE A O 1
ATOM 1954 N N . HIS A 1 257 ? 3.896 3.845 -3.750 1.00 98.12 257 HIS A N 1
ATOM 1955 C CA . HIS A 1 257 ? 5.027 3.233 -4.435 1.00 98.12 257 HIS A CA 1
ATOM 1956 C C . HIS A 1 257 ? 4.839 1.724 -4.509 1.00 98.12 257 HIS A C 1
ATOM 1958 O O . HIS A 1 257 ? 4.504 1.082 -3.509 1.00 98.12 257 HIS A O 1
ATOM 1964 N N . ILE A 1 258 ? 5.062 1.163 -5.690 1.00 97.94 258 ILE A N 1
ATOM 1965 C CA . ILE A 1 258 ? 4.927 -0.260 -5.983 1.00 97.94 258 ILE A CA 1
ATOM 1966 C C . ILE A 1 258 ? 6.257 -0.729 -6.543 1.00 97.94 258 ILE A C 1
ATOM 1968 O O . ILE A 1 258 ? 6.692 -0.212 -7.566 1.00 97.94 258 ILE A O 1
ATOM 1972 N N . SER A 1 259 ? 6.855 -1.734 -5.916 1.00 96.00 259 SER A N 1
ATOM 1973 C CA . SER A 1 259 ? 7.983 -2.464 -6.487 1.00 96.00 259 SER A CA 1
ATOM 1974 C C . SER A 1 259 ? 7.533 -3.844 -6.941 1.00 96.00 259 SER A C 1
ATOM 1976 O O . SER A 1 259 ? 6.764 -4.532 -6.258 1.00 96.00 259 SER A O 1
ATOM 1978 N N . VAL A 1 260 ? 7.991 -4.230 -8.123 1.00 93.44 260 VAL A N 1
ATOM 1979 C CA . VAL A 1 260 ? 7.648 -5.462 -8.824 1.00 93.44 260 VAL A CA 1
ATOM 1980 C C . VAL A 1 260 ? 8.882 -6.358 -8.844 1.00 93.44 260 VAL A C 1
ATOM 1982 O O . VAL A 1 260 ? 9.989 -5.883 -9.075 1.00 93.44 260 VAL A O 1
ATOM 1985 N N . ASN A 1 261 ? 8.702 -7.659 -8.607 1.00 84.31 261 ASN A N 1
ATOM 1986 C CA . ASN A 1 261 ? 9.801 -8.618 -8.522 1.00 84.31 261 ASN A CA 1
ATOM 1987 C C . ASN A 1 261 ? 10.695 -8.559 -9.773 1.00 84.31 261 ASN A C 1
ATOM 1989 O O . ASN A 1 261 ? 10.271 -8.951 -10.869 1.00 84.31 261 ASN A O 1
ATOM 1993 N N . ALA A 1 262 ? 11.935 -8.123 -9.565 1.00 76.56 262 ALA A N 1
ATOM 1994 C CA . ALA A 1 262 ? 13.012 -8.056 -10.544 1.00 76.56 262 ALA A CA 1
ATOM 1995 C C . ALA A 1 262 ? 13.973 -9.257 -10.398 1.00 76.56 262 ALA A C 1
ATOM 1997 O O . ALA A 1 262 ? 13.951 -9.937 -9.367 1.00 76.56 262 ALA A O 1
ATOM 1998 N N . PRO A 1 263 ? 14.833 -9.534 -11.397 1.00 69.69 263 PRO A N 1
ATOM 1999 C CA . PRO A 1 263 ? 15.974 -10.427 -11.220 1.00 69.69 263 PRO A CA 1
ATOM 2000 C C . PRO A 1 263 ? 16.870 -9.949 -10.069 1.00 69.69 263 PRO A C 1
ATOM 2002 O O . PRO A 1 263 ? 16.968 -8.747 -9.810 1.00 69.69 263 PRO A O 1
ATOM 2005 N N . VAL A 1 264 ? 17.553 -10.880 -9.402 1.00 60.50 264 VAL A N 1
ATOM 2006 C CA . VAL A 1 264 ? 18.560 -10.533 -8.390 1.00 60.50 264 VAL A CA 1
ATOM 2007 C C . VAL A 1 264 ? 19.704 -9.786 -9.084 1.00 60.50 264 VAL A C 1
ATOM 2009 O O . VAL A 1 264 ? 20.269 -10.286 -10.053 1.00 60.50 264 VAL A O 1
ATOM 2012 N N . GLN A 1 265 ? 20.009 -8.569 -8.628 1.00 52.56 265 GLN A N 1
ATOM 2013 C CA . GLN A 1 265 ? 21.173 -7.815 -9.100 1.00 52.56 265 GLN A CA 1
ATOM 2014 C C . GLN A 1 265 ? 22.419 -8.398 -8.419 1.00 52.56 265 GLN A C 1
ATOM 2016 O O . GLN A 1 265 ? 22.499 -8.358 -7.190 1.00 52.56 265 GLN A O 1
ATOM 2021 N N . HIS A 1 266 ? 23.330 -8.979 -9.204 1.00 45.34 266 HIS A N 1
ATOM 2022 C CA . HIS A 1 266 ? 24.663 -9.397 -8.756 1.00 45.34 266 HIS A CA 1
ATOM 2023 C C . HIS A 1 266 ? 25.621 -8.205 -8.708 1.00 45.34 266 HIS A C 1
ATOM 2025 O O . HIS A 1 266 ? 25.494 -7.320 -9.587 1.00 45.34 266 HIS A O 1
#

Sequence (266 aa):
MRSIKKTLALTVSGAAVVTGGIVGVDMATSQAAGSGTVHTVRDPLTVRAKPTTHSRAVGALRKGTKVTIYCQQRGQRVTSPWGSTTWWDKIGTNRWVSDAYVSTGHRGRFTKLCNGSTGGDTGTGKMPGAPRANPYPPAMSRAPHLTKRAAFVRAEMQKAFPGIRCDVSAYRPGSKTDHNSGNALDCFPGRFGSFAKGANLKEGNTAAAWLRKYAGRLDVQYVIWQNRIWNMSRASEGWRDYGRPGQVTQGHYDHIHISVNAPVQH

Organism: NCBI:txid1656884

Radius of gyration: 26.65 Å; Cα contacts (8 Å, |Δi|>4): 514; chains: 1; bounding box: 59×100×57 Å

Foldseek 3Di:
DDDDDDDDDDDDDDDDPPPDDPPPPPPVPLPQFAKWFFAAPDDWFFWALDLDPPGDGPDTHHGRDMAGFSAKDFADWDADPVGIDRIWTDRDNSTIGHVNGIGRLDDDGDAAHPVPRGDDDDDDADLDDADAAQPDDFAFDAPPAADSLQVSVQVSLCVRQVLKHKGQDGADPPDPDLSRRNFKIWIFLDDPPDQQDDPSLSSQVSSQVSCLVNCNRSQWQWKAAQQWIAGPVPNVVPTDGNPDPPRCVVSRRRTMMTGGDHPDDD

Secondary structure (DSSP, 8-state):
----------------------------------EEEE--SSSPEEEESSSSTTSPEEEEE-TT-EEE--EEEEEEEEEETTEEEEEEEEEETTEEEEGGGEE-SSSS--S-BTTS--S--SSS-PPPPPPPP--PPP----TTSPPHHHHHHHHHHHHH-TT-EEE-PPP-TT---TTTTT-EEEEESS-TTS---HHHHHHHHHHHHHHHHTHHHHTEEEEEETTEEEEGGGGGG-SEE-S-TT-TTTTTSS-EEEEE-PPP--

Mean predicted aligned error: 16.22 Å

Nearest PDB structures (foldseek):
  2kt8-assembly1_A  TM=7.616E-01  e=6.505E-03  Clostridium perfringens
  4krt-assembly2_B  TM=6.403E-01  e=2.944E-02  Clostridium phage phiSM101
  5d74-assembly1_A  TM=5.336E-01  e=1.254E-01  Streptococcus phage phi7917
  7aqh-assembly7_E  TM=5.440E-01  e=2.750E-01  Staphylococcus phage 2638A
  7vh5-assembly1_A  TM=5.039E-01  e=2.018E+00  Saccharomyces cerevisiae S288C

Solvent-accessible surface area (backbone atoms only — not comparable to full-atom values): 15199 Å² total; per-residue (Å²): 131,88,85,82,87,88,80,83,88,83,88,82,93,75,87,78,83,76,92,66,89,73,81,73,74,74,72,70,74,73,66,66,48,46,58,30,30,31,46,62,94,63,78,58,49,65,24,13,44,41,57,33,90,88,37,58,75,74,49,69,43,48,64,68,40,75,42,56,25,51,19,32,42,82,38,56,76,42,77,40,100,88,42,69,35,33,44,20,33,28,60,52,90,63,30,20,37,53,45,48,36,35,51,58,76,58,94,65,92,82,39,25,32,71,87,70,48,72,56,76,84,89,73,94,68,79,81,61,76,84,71,72,66,61,87,52,68,64,52,74,25,60,29,62,42,56,19,74,40,36,46,48,44,50,51,50,45,38,72,62,36,74,77,35,52,67,44,54,53,72,57,54,89,97,57,89,51,49,32,39,36,8,23,31,36,44,30,24,39,49,58,79,77,34,69,48,52,73,68,28,35,53,50,41,53,50,49,58,50,49,50,64,75,42,14,85,36,48,42,38,40,33,40,32,45,71,31,23,34,36,36,59,95,45,50,91,70,43,57,38,81,57,83,33,82,90,40,36,60,90,13,20,32,16,30,38,37,40,34,34,56,53,62,86,84,128

pLDDT: mean 80.25, std 18.75, range [34.0, 98.38]